Protein AF-A0A326QQX9-F1 (afdb_monomer_lite)

Secondary structure (DSSP, 8-state):
-PPEEEE--B-GGG---HHHHHHHHHHHHHHHHHHHHHH-TTSEEEEEE-TTSSTTEEEEEEEEEPPPSSSSPPPEEEEEEEEETTT-EEEEEEEEGGGEE-SSHHHHT-EESS-EEEEEEE----SS---EEEEEEEE-STT--EEEEEEEE--SS--EEEEEEEEE-TTT--EEEEEE-TTS-EEEEEEETTTTEEEEES-EE--S-SSS---EE---PPP----TT---SSPPPP---PPB----TTEEE-S---SS-EEE--TTS-EEEE-GGG-EEEEEE----

Foldseek 3Di:
DFWDKDWLWDALVVFQCVLVSQVVLVVVVVVLQVVLCVVPVQKHKDWPDAQVLAPQKHWTWIKIFKHDQPPDGTWIKIWTWMARQVQRKTWIFIAGPVQWDQDCPRNRNGDRDPAAQGAIDSPCPHSHSFIKTKMWIADDPQLAGKIWIWMDTPDPDLDTWRRWIWFQQSVVRIIKIWIQHPVLFIFIWDADNVDRDIQGANHQDPPDDDDDDFTWGWDLDADDDPDPDDDDPDPDRGDTDIDTRGGRPQKDADPDADSDFDWDQDPQRWIWTDRHRNSIIGTPGDGDD

Sequence (289 aa):
MAATITDLSRRGDQGFALPGLFGEAHALLLAWLTAANGQNPSQLLSVLTGPAAAPGFCGWTIKAQLAALSSGQPVELISQWVANLSSGAVTTHAGLAAGFTAGSALGGHGSLTGGVGTSSSAISLPPQALPLGAVVASSLAAGQEFFCFAFSQHSFSNRQAVALLIAKDVVSAQWHLSLTDMAGVIATVAWNLARPQVLLSTGFRADFFSSAAPLMLVRPAQWLPITPTVFYQQPLPPVQWWDPVALPVDLAIYNRTFTSLGYIKPADGSEWLQLGPSRLVVRLKDPVS

Radius of gyration: 19.34 Å; chains: 1; bounding box: 39×50×72 Å

pLDDT: mean 73.96, std 18.02, range [30.72, 97.88]

Structure (mmCIF, N/CA/C/O backbone):
data_AF-A0A326QQX9-F1
#
_entry.id   AF-A0A326QQX9-F1
#
loop_
_atom_site.group_PDB
_atom_site.id
_atom_site.type_symbol
_atom_site.label_atom_id
_atom_site.label_alt_id
_atom_site.label_comp_id
_atom_site.label_asym_id
_atom_site.label_entity_id
_atom_site.label_seq_id
_atom_site.pdbx_PDB_ins_code
_atom_site.Cartn_x
_atom_site.Cartn_y
_atom_site.Cartn_z
_atom_site.occupancy
_atom_site.B_iso_or_equiv
_atom_site.auth_seq_id
_atom_site.auth_comp_id
_atom_site.auth_asym_id
_atom_site.auth_atom_id
_atom_site.pdbx_PDB_model_num
ATOM 1 N N . MET A 1 1 ? -15.410 -13.267 0.808 1.00 59.78 1 MET A N 1
ATOM 2 C CA . MET A 1 1 ? -15.421 -13.069 -0.661 1.00 59.78 1 MET A CA 1
ATOM 3 C C . MET A 1 1 ? -13.977 -12.822 -1.033 1.00 59.78 1 MET A C 1
ATOM 5 O O . MET A 1 1 ? -13.359 -12.024 -0.351 1.00 59.78 1 MET A O 1
ATOM 9 N N . ALA A 1 2 ? -13.426 -13.516 -2.028 1.00 68.88 2 ALA A N 1
ATOM 10 C CA . ALA A 1 2 ? -12.012 -13.358 -2.367 1.00 68.88 2 ALA A CA 1
ATOM 11 C C . ALA A 1 2 ? -11.673 -11.929 -2.831 1.00 68.88 2 ALA A C 1
ATOM 13 O O . ALA A 1 2 ? -12.532 -11.207 -3.344 1.00 68.88 2 ALA A O 1
ATOM 14 N N . ALA A 1 3 ? -10.409 -11.542 -2.661 1.00 81.69 3 ALA A N 1
ATOM 15 C CA . ALA A 1 3 ? -9.902 -10.241 -3.068 1.00 81.69 3 ALA A CA 1
ATOM 16 C C . ALA A 1 3 ? -10.053 -10.003 -4.578 1.00 81.69 3 ALA A C 1
ATOM 18 O O . ALA A 1 3 ? -9.875 -10.912 -5.391 1.00 81.69 3 ALA A O 1
ATOM 19 N N . THR A 1 4 ? -10.305 -8.754 -4.967 1.00 91.44 4 THR A N 1
ATOM 20 C CA . THR A 1 4 ? -10.199 -8.334 -6.367 1.00 91.44 4 THR A CA 1
ATOM 21 C C . THR A 1 4 ? -8.727 -8.200 -6.732 1.00 91.44 4 THR A C 1
ATOM 23 O O . THR A 1 4 ? -7.993 -7.468 -6.070 1.00 91.44 4 THR A O 1
ATOM 26 N N . ILE A 1 5 ? -8.298 -8.882 -7.797 1.00 91.00 5 ILE A N 1
ATOM 27 C CA . ILE A 1 5 ? -6.923 -8.832 -8.304 1.00 91.00 5 ILE A CA 1
ATOM 28 C C . ILE A 1 5 ? -6.912 -8.208 -9.693 1.00 91.00 5 ILE A C 1
ATOM 30 O O . ILE A 1 5 ? -7.653 -8.629 -10.577 1.00 91.00 5 ILE A O 1
ATOM 34 N N . THR A 1 6 ? -6.040 -7.225 -9.889 1.00 93.75 6 THR A N 1
ATOM 35 C CA . THR A 1 6 ? -5.760 -6.618 -11.191 1.00 93.75 6 THR A CA 1
ATOM 36 C C . THR A 1 6 ? -4.285 -6.801 -11.518 1.00 93.75 6 THR A C 1
ATOM 38 O O . THR A 1 6 ? -3.422 -6.264 -10.823 1.00 93.75 6 THR A O 1
ATOM 41 N N . ASP A 1 7 ? -4.000 -7.568 -12.569 1.00 90.12 7 ASP A N 1
ATOM 42 C CA . ASP A 1 7 ? -2.647 -7.738 -13.094 1.00 90.12 7 ASP A CA 1
ATOM 43 C C . ASP A 1 7 ? -2.254 -6.519 -13.940 1.00 90.12 7 ASP A C 1
ATOM 45 O O . ASP A 1 7 ? -2.912 -6.183 -14.926 1.00 90.12 7 ASP A O 1
ATOM 49 N N . LEU A 1 8 ? -1.178 -5.850 -13.534 1.00 90.94 8 LEU A N 1
ATOM 50 C CA . LEU A 1 8 ? -0.598 -4.690 -14.211 1.00 90.94 8 LEU A CA 1
ATOM 51 C C . LEU A 1 8 ? 0.769 -5.021 -14.822 1.00 90.94 8 LEU A C 1
ATOM 53 O O . LEU A 1 8 ? 1.531 -4.118 -15.171 1.00 90.94 8 LEU A O 1
ATOM 57 N N . SER A 1 9 ? 1.105 -6.304 -14.943 1.00 86.81 9 SER A N 1
ATOM 58 C CA . SER A 1 9 ? 2.388 -6.754 -15.470 1.00 86.81 9 SER A CA 1
ATOM 59 C C . SER A 1 9 ? 2.605 -6.286 -16.909 1.00 86.81 9 SER A C 1
ATOM 61 O O . SER A 1 9 ? 1.671 -6.118 -17.702 1.00 86.81 9 SER A O 1
ATOM 63 N N . ARG A 1 10 ? 3.868 -6.043 -17.256 1.00 84.62 10 ARG A N 1
ATOM 64 C CA . ARG A 1 10 ? 4.299 -5.546 -18.564 1.00 84.62 10 ARG A CA 1
ATOM 65 C C . ARG A 1 10 ? 5.475 -6.358 -19.065 1.00 84.62 10 ARG A C 1
ATOM 67 O O . ARG A 1 10 ? 6.373 -6.737 -18.311 1.00 84.62 10 ARG A O 1
ATOM 74 N N . ARG A 1 11 ? 5.482 -6.601 -20.370 1.00 80.06 11 ARG A N 1
ATOM 75 C CA . ARG A 1 11 ? 6.626 -7.214 -21.039 1.00 80.06 11 ARG A CA 1
ATOM 76 C C . ARG A 1 11 ? 7.753 -6.192 -21.177 1.00 80.06 11 ARG A C 1
ATOM 78 O O . ARG A 1 11 ? 7.508 -4.996 -21.305 1.00 80.06 11 ARG A O 1
ATOM 85 N N . GLY A 1 12 ? 8.992 -6.679 -21.193 1.00 72.00 12 GLY A N 1
ATOM 86 C CA . GLY A 1 12 ? 10.174 -5.821 -21.305 1.00 72.00 12 GLY A CA 1
ATOM 87 C C . GLY A 1 12 ? 10.333 -5.130 -22.660 1.00 72.00 12 GLY A C 1
ATOM 88 O O . GLY A 1 12 ? 11.094 -4.185 -22.755 1.00 72.00 12 GLY A O 1
ATOM 89 N N . ASP A 1 13 ? 9.611 -5.540 -23.702 1.00 75.69 13 ASP A N 1
ATOM 90 C CA . ASP A 1 13 ? 9.642 -4.905 -25.026 1.00 75.69 13 ASP A CA 1
ATOM 91 C C . ASP A 1 13 ? 8.748 -3.657 -25.138 1.00 75.69 13 ASP A C 1
ATOM 93 O O . ASP A 1 13 ? 8.773 -2.974 -26.158 1.00 75.69 13 ASP A O 1
ATOM 97 N N . GLN A 1 14 ? 8.000 -3.311 -24.086 1.00 70.12 14 GLN A N 1
ATOM 98 C CA . GLN A 1 14 ? 7.109 -2.143 -24.050 1.00 70.12 14 GLN A CA 1
ATOM 99 C C . GLN A 1 14 ? 7.788 -0.866 -23.517 1.00 70.12 14 GLN A C 1
ATOM 101 O O . GLN A 1 14 ? 7.118 0.120 -23.212 1.00 70.12 14 GLN A O 1
ATOM 106 N N . GLY A 1 15 ? 9.121 -0.863 -23.416 1.00 71.81 15 GLY A N 1
ATOM 107 C CA . GLY A 1 15 ? 9.896 0.266 -22.900 1.00 71.81 15 GLY A CA 1
ATOM 108 C C . GLY A 1 15 ? 9.878 0.370 -21.372 1.00 71.81 15 GLY A C 1
ATOM 109 O O . GLY A 1 15 ? 9.525 -0.571 -20.661 1.00 71.81 15 GLY A O 1
ATOM 110 N N . PHE A 1 16 ? 10.306 1.520 -20.843 1.00 73.75 16 PHE A N 1
ATOM 111 C CA . PHE A 1 16 ? 10.302 1.765 -19.401 1.00 73.75 16 PHE A CA 1
ATOM 112 C C . PHE A 1 16 ? 8.883 2.079 -18.908 1.00 73.75 16 PHE A C 1
ATOM 114 O O . PHE A 1 16 ? 8.413 3.211 -18.992 1.00 73.75 16 PHE A O 1
ATOM 121 N N . ALA A 1 17 ? 8.195 1.059 -18.395 1.00 78.81 17 ALA A N 1
ATOM 122 C CA . ALA A 1 17 ? 6.771 1.135 -18.069 1.00 78.81 17 ALA A CA 1
ATOM 123 C C . ALA A 1 17 ? 6.456 1.557 -16.620 1.00 78.81 17 ALA A C 1
ATOM 125 O O . ALA A 1 17 ? 5.285 1.716 -16.279 1.00 78.81 17 ALA A O 1
ATOM 126 N N . LEU A 1 18 ? 7.466 1.753 -15.761 1.00 80.38 18 LEU A N 1
ATOM 127 C CA . LEU A 1 18 ? 7.253 1.975 -14.325 1.00 80.38 18 LEU A CA 1
ATOM 128 C C . LEU A 1 18 ? 6.365 3.201 -14.013 1.00 80.38 18 LEU A C 1
ATOM 130 O O . LEU A 1 18 ? 5.427 3.046 -13.232 1.00 80.38 18 LEU A O 1
ATOM 134 N N . PRO A 1 19 ? 6.556 4.387 -14.632 1.00 84.31 19 PRO A N 1
ATOM 135 C CA . PRO A 1 19 ? 5.692 5.537 -14.355 1.00 84.31 19 PRO A CA 1
ATOM 136 C C . PRO A 1 19 ? 4.238 5.305 -14.783 1.00 84.31 19 PRO A C 1
ATOM 138 O O . PRO A 1 19 ? 3.316 5.660 -14.052 1.00 84.31 19 PRO A O 1
ATOM 141 N N . GLY A 1 20 ? 4.026 4.663 -15.939 1.00 84.88 20 GLY A N 1
ATOM 142 C CA . GLY A 1 20 ? 2.688 4.314 -16.428 1.00 84.88 20 GLY A CA 1
ATOM 143 C C . GLY A 1 20 ? 1.976 3.335 -15.495 1.00 84.88 20 GLY A C 1
ATOM 144 O O . GLY A 1 20 ? 0.816 3.537 -15.149 1.00 84.88 20 GLY A O 1
ATOM 145 N N . LEU A 1 21 ? 2.710 2.344 -14.992 1.00 87.88 21 LEU A N 1
ATOM 146 C CA . LEU A 1 21 ? 2.219 1.341 -14.051 1.00 87.88 21 LEU A CA 1
ATOM 147 C C . LEU A 1 21 ? 1.783 1.956 -12.714 1.00 87.88 21 LEU A C 1
ATOM 149 O O . LEU A 1 21 ? 0.718 1.620 -12.196 1.00 87.88 21 LEU A O 1
ATOM 153 N N . PHE A 1 22 ? 2.557 2.905 -12.183 1.00 89.75 22 PHE A N 1
ATOM 154 C CA . PHE A 1 22 ? 2.149 3.688 -11.013 1.00 89.75 22 PHE A CA 1
ATOM 155 C C . PHE A 1 22 ? 0.927 4.566 -11.307 1.00 89.75 22 PHE A C 1
ATOM 157 O O . PHE A 1 22 ? 0.065 4.707 -10.443 1.00 89.75 22 PHE A O 1
ATOM 164 N N . GLY A 1 23 ? 0.821 5.130 -12.514 1.00 91.38 23 GLY A N 1
ATOM 165 C CA . GLY A 1 23 ? -0.355 5.884 -12.955 1.00 91.38 23 GLY A CA 1
ATOM 166 C C . GLY A 1 23 ? -1.634 5.040 -12.970 1.00 91.38 23 GLY A C 1
ATOM 167 O O . GLY A 1 23 ? -2.653 5.456 -12.419 1.00 91.38 23 GLY A O 1
ATOM 168 N N . GLU A 1 24 ? -1.574 3.830 -13.524 1.00 92.94 24 GLU A N 1
ATOM 169 C CA . GLU A 1 24 ? -2.702 2.888 -13.537 1.00 92.94 24 GLU A CA 1
ATOM 170 C C . GLU A 1 24 ? -3.073 2.422 -12.122 1.00 92.94 24 GLU A C 1
ATOM 1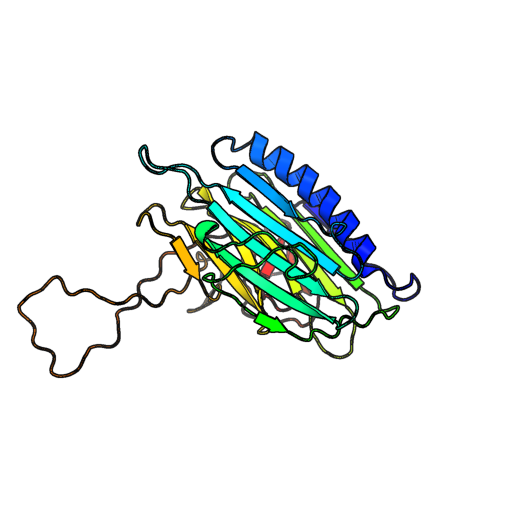72 O O . GLU A 1 24 ? -4.241 2.488 -11.730 1.00 92.94 24 GLU A O 1
ATOM 177 N N . ALA A 1 25 ? -2.082 2.034 -11.311 1.00 94.81 25 ALA A N 1
ATOM 178 C CA . ALA A 1 25 ? -2.302 1.672 -9.911 1.00 94.81 25 ALA A CA 1
ATOM 179 C C . ALA A 1 25 ? -2.897 2.837 -9.101 1.00 94.81 25 ALA A C 1
ATOM 181 O O . ALA A 1 25 ? -3.721 2.621 -8.213 1.00 94.81 25 ALA A O 1
ATOM 182 N N . HIS A 1 26 ? -2.527 4.079 -9.422 1.00 96.00 26 HIS A N 1
ATOM 183 C CA . HIS A 1 26 ? -3.068 5.266 -8.772 1.00 96.00 26 HIS A CA 1
ATOM 184 C C . HIS A 1 26 ? -4.546 5.494 -9.090 1.00 96.00 26 HIS A C 1
ATOM 186 O O . HIS A 1 26 ? -5.297 5.843 -8.182 1.00 96.00 26 HIS A O 1
ATOM 192 N N . ALA A 1 27 ? -4.989 5.251 -10.326 1.00 96.06 27 ALA A N 1
ATOM 193 C CA . ALA A 1 27 ? -6.410 5.324 -10.667 1.00 96.06 27 ALA A CA 1
ATOM 194 C C . ALA A 1 27 ? -7.234 4.300 -9.863 1.00 96.06 27 ALA A C 1
ATOM 196 O O . ALA A 1 27 ? -8.275 4.647 -9.300 1.00 96.06 27 ALA A O 1
ATOM 197 N N . LEU A 1 28 ? -6.727 3.067 -9.736 1.00 97.56 28 LEU A N 1
ATOM 198 C CA . LEU A 1 28 ? -7.343 2.019 -8.914 1.00 97.56 28 LEU A CA 1
ATOM 199 C C . LEU A 1 28 ? -7.364 2.395 -7.426 1.00 97.56 28 LEU A C 1
ATOM 201 O O . LEU A 1 28 ? -8.381 2.209 -6.758 1.00 97.56 28 LEU A O 1
ATOM 205 N N . LEU A 1 29 ? -6.267 2.965 -6.918 1.00 97.38 29 LEU A N 1
ATOM 206 C CA . LEU A 1 29 ? -6.178 3.455 -5.545 1.00 97.38 29 LEU A CA 1
ATOM 207 C C . LEU A 1 29 ? -7.213 4.549 -5.280 1.00 97.38 29 LEU A C 1
ATOM 209 O O . LEU A 1 29 ? -7.937 4.455 -4.298 1.00 97.38 29 LEU A O 1
ATOM 213 N N . LEU A 1 30 ? -7.317 5.570 -6.135 1.00 97.62 30 LEU A N 1
ATOM 214 C CA . LEU A 1 30 ? -8.278 6.661 -5.943 1.00 97.62 30 LEU A CA 1
ATOM 215 C C . LEU A 1 30 ? -9.722 6.150 -5.921 1.00 97.62 30 LEU A C 1
ATOM 217 O O . LEU A 1 30 ? -10.478 6.525 -5.028 1.00 97.62 30 LEU A O 1
ATOM 221 N N . ALA A 1 31 ? -10.083 5.254 -6.845 1.00 97.62 31 ALA A N 1
ATOM 222 C CA . ALA A 1 31 ? -11.407 4.638 -6.864 1.00 97.62 31 ALA A CA 1
ATOM 223 C C . ALA A 1 31 ? -11.690 3.851 -5.572 1.00 97.62 31 ALA A C 1
ATOM 225 O O . ALA A 1 31 ? -12.758 3.997 -4.971 1.00 97.62 31 ALA A O 1
ATOM 226 N N . TRP A 1 32 ? -10.717 3.061 -5.108 1.00 97.88 32 TRP A N 1
ATOM 227 C CA . TRP A 1 32 ? -10.834 2.309 -3.860 1.00 97.88 32 TRP A CA 1
ATOM 228 C C . TRP A 1 32 ? -10.932 3.229 -2.636 1.00 97.88 32 TRP A C 1
ATOM 230 O O . TRP A 1 32 ? -11.791 3.009 -1.789 1.00 97.88 32 TRP A O 1
ATOM 240 N N . LEU A 1 33 ? -10.128 4.296 -2.561 1.00 97.81 33 LEU A N 1
ATOM 241 C CA . LEU A 1 33 ? -10.156 5.278 -1.469 1.00 97.81 33 LEU A CA 1
ATOM 242 C C . LEU A 1 33 ? -11.509 5.981 -1.366 1.00 97.81 33 LEU A C 1
ATOM 244 O O . LEU A 1 33 ? -12.039 6.136 -0.266 1.00 97.81 33 LEU A O 1
ATOM 248 N N . THR A 1 34 ? -12.094 6.380 -2.498 1.00 97.56 34 THR A N 1
ATOM 249 C CA . THR A 1 34 ? -13.436 6.971 -2.525 1.00 97.56 34 THR A CA 1
ATOM 250 C C . THR A 1 34 ? -14.471 6.014 -1.933 1.00 97.56 34 THR A C 1
ATOM 252 O O . THR A 1 34 ? -15.267 6.424 -1.088 1.00 97.56 34 THR A O 1
ATOM 255 N N . ALA A 1 35 ? -14.437 4.737 -2.318 1.00 97.00 35 ALA A N 1
ATOM 256 C CA . ALA A 1 35 ? -15.353 3.732 -1.786 1.00 97.00 35 ALA A CA 1
ATOM 257 C C . ALA A 1 35 ? -15.091 3.419 -0.296 1.00 97.00 35 ALA A C 1
ATOM 259 O O . ALA A 1 35 ? -16.037 3.357 0.491 1.00 97.00 35 ALA A O 1
ATOM 260 N N . ALA A 1 36 ? -13.825 3.302 0.114 1.00 96.56 36 ALA A N 1
ATOM 261 C CA . ALA A 1 36 ? -13.416 3.056 1.498 1.00 96.56 36 ALA A CA 1
ATOM 262 C C . ALA A 1 36 ? -13.876 4.175 2.447 1.00 96.56 36 ALA A C 1
ATOM 264 O O . ALA A 1 36 ? -14.437 3.899 3.512 1.00 96.56 36 ALA A O 1
ATOM 265 N N . ASN A 1 37 ? -13.695 5.433 2.033 1.00 97.06 37 ASN A N 1
ATOM 266 C CA . ASN A 1 37 ? -14.149 6.611 2.775 1.00 97.06 37 ASN A CA 1
ATOM 267 C C . ASN A 1 37 ? -15.680 6.702 2.817 1.00 97.06 37 ASN A C 1
ATOM 269 O O . ASN A 1 37 ? -16.239 7.128 3.824 1.00 97.06 37 ASN A O 1
ATOM 273 N N . GLY A 1 38 ? -16.367 6.268 1.753 1.00 96.00 38 GLY A N 1
ATOM 274 C CA . GLY A 1 38 ? -17.826 6.154 1.739 1.00 96.00 38 GLY A CA 1
ATOM 275 C C . GLY A 1 38 ? -18.358 5.142 2.761 1.00 96.00 38 GLY A C 1
ATOM 276 O O . GLY A 1 38 ? -19.380 5.394 3.394 1.00 96.00 38 GLY A O 1
ATOM 277 N N . GLN A 1 39 ? -17.649 4.026 2.968 1.00 93.94 39 GLN A N 1
ATOM 278 C CA . GLN A 1 39 ? -17.996 3.023 3.983 1.00 93.94 39 GLN A CA 1
ATOM 279 C C . GLN A 1 39 ? -17.637 3.456 5.414 1.00 93.94 39 GLN A C 1
ATOM 281 O O . GLN A 1 39 ? -18.305 3.047 6.362 1.00 93.94 39 GLN A O 1
ATOM 286 N N . ASN A 1 40 ? -16.583 4.260 5.588 1.00 91.44 40 ASN A N 1
ATOM 287 C CA . ASN A 1 40 ? -16.028 4.610 6.898 1.00 91.44 40 ASN A CA 1
ATOM 288 C C . ASN A 1 40 ? -15.845 6.132 7.048 1.00 91.44 40 ASN A C 1
ATOM 290 O O . ASN A 1 40 ? -14.720 6.593 7.191 1.00 91.44 40 ASN A O 1
ATOM 294 N N . PRO A 1 41 ? -16.915 6.946 7.073 1.00 89.50 41 PRO A N 1
ATOM 295 C CA . PRO A 1 41 ? -16.798 8.409 7.015 1.00 89.50 41 PRO A CA 1
ATOM 296 C C . PRO A 1 41 ? -16.089 9.050 8.223 1.00 89.50 41 PRO A C 1
ATOM 298 O O . PRO A 1 41 ? -15.668 10.202 8.148 1.00 89.50 41 PRO A O 1
ATOM 301 N N . SER A 1 42 ? -15.945 8.330 9.340 1.00 89.19 42 SER A N 1
ATOM 302 C CA . SER A 1 42 ? -15.188 8.776 10.518 1.00 89.19 42 SER A CA 1
ATOM 303 C C . SER A 1 42 ? -13.675 8.567 10.398 1.00 89.19 42 SER A C 1
ATOM 305 O O . SER A 1 42 ? -12.930 9.030 11.263 1.00 89.19 42 SER A O 1
ATOM 307 N N . GLN A 1 43 ? -13.223 7.875 9.350 1.00 92.12 43 GLN A N 1
ATOM 308 C CA . GLN A 1 43 ? -11.822 7.607 9.059 1.00 92.12 43 GLN A CA 1
ATOM 309 C C . GLN A 1 43 ? -11.539 7.947 7.598 1.00 92.12 43 GLN A C 1
ATOM 311 O O . GLN A 1 43 ? -12.104 7.339 6.694 1.00 92.12 43 GLN A O 1
ATOM 316 N N . LEU A 1 44 ? -10.658 8.908 7.347 1.00 95.00 44 LEU A N 1
ATOM 317 C CA . LEU A 1 44 ? -10.436 9.416 5.997 1.00 95.00 44 LEU A CA 1
ATOM 318 C C . LEU A 1 44 ? -9.059 9.026 5.490 1.00 95.00 44 LEU A C 1
ATOM 320 O O . LEU A 1 44 ? -8.039 9.379 6.075 1.00 95.00 44 LEU A O 1
ATOM 324 N N . LEU A 1 45 ? -9.033 8.347 4.355 1.00 97.25 45 LEU A N 1
ATOM 325 C CA . LEU A 1 45 ? -7.824 8.072 3.603 1.00 97.25 45 LEU A CA 1
ATOM 326 C C . LEU A 1 45 ? -7.691 9.071 2.451 1.00 97.25 45 LEU A C 1
ATOM 328 O O . LEU A 1 45 ? -8.660 9.340 1.735 1.00 97.25 45 LEU A O 1
ATOM 332 N N . SER A 1 46 ? -6.495 9.611 2.231 1.00 96.69 46 SER A N 1
ATOM 333 C CA . SER A 1 46 ? -6.241 10.517 1.110 1.00 96.69 46 SER A CA 1
ATOM 334 C C . SER A 1 46 ? -4.837 10.380 0.534 1.00 96.69 46 SER A C 1
ATOM 336 O O . SER A 1 46 ? -3.873 10.057 1.228 1.00 96.69 46 SER A O 1
ATOM 338 N N . VAL A 1 47 ? -4.719 10.655 -0.764 1.00 95.94 47 VAL A N 1
ATOM 339 C CA . VAL A 1 47 ? -3.427 10.850 -1.425 1.00 95.94 47 VAL A CA 1
ATOM 340 C C . VAL A 1 47 ? -3.066 12.326 -1.296 1.00 95.94 47 VAL A C 1
ATOM 342 O O . VAL A 1 47 ? -3.777 13.173 -1.829 1.00 95.94 47 VAL A O 1
ATOM 345 N N . LEU A 1 48 ? -1.975 12.640 -0.598 1.00 94.00 48 LEU A N 1
ATOM 346 C CA . LEU A 1 48 ? -1.436 14.004 -0.550 1.00 94.00 48 LEU A CA 1
ATOM 347 C C . LEU A 1 48 ? -0.647 14.321 -1.821 1.00 94.00 48 LEU A C 1
ATOM 349 O O . LEU A 1 48 ? -0.783 15.399 -2.391 1.00 94.00 48 LEU A O 1
ATOM 353 N N . THR A 1 49 ? 0.141 13.348 -2.278 1.00 93.25 49 THR A N 1
ATOM 354 C CA . THR A 1 49 ? 0.962 13.458 -3.485 1.00 93.25 49 THR A CA 1
ATOM 355 C C . THR A 1 49 ? 0.915 12.132 -4.237 1.00 93.25 49 THR A C 1
ATOM 357 O O . THR A 1 49 ? 1.188 11.083 -3.653 1.00 93.25 49 THR A O 1
ATOM 360 N N . GLY A 1 50 ? 0.529 12.171 -5.514 1.00 91.69 50 GLY A N 1
ATOM 361 C CA . GLY A 1 50 ? 0.450 11.002 -6.395 1.00 91.69 50 GLY A CA 1
ATOM 362 C C . GLY A 1 50 ? 1.682 10.834 -7.295 1.00 91.69 50 GLY A C 1
ATOM 363 O O . GLY A 1 50 ? 2.601 11.650 -7.252 1.00 91.69 50 GLY A O 1
ATOM 364 N N . PRO A 1 51 ? 1.695 9.818 -8.170 1.00 87.56 51 PRO A N 1
ATOM 365 C CA . PRO A 1 51 ? 2.883 9.443 -8.936 1.00 87.56 51 PRO A CA 1
ATOM 366 C C . PRO A 1 51 ? 3.211 10.386 -10.095 1.00 87.56 51 PRO A C 1
ATOM 368 O O . PRO A 1 51 ? 4.328 10.352 -10.592 1.00 87.56 51 PRO A O 1
ATOM 371 N N . ALA A 1 52 ? 2.266 11.228 -10.519 1.00 76.44 52 ALA A N 1
ATOM 372 C CA . ALA A 1 52 ? 2.476 12.231 -11.564 1.00 76.44 52 ALA A CA 1
ATOM 373 C C . ALA A 1 52 ? 2.932 13.597 -11.013 1.00 76.44 52 ALA A C 1
ATOM 375 O O . ALA A 1 52 ? 2.998 14.568 -11.763 1.00 76.44 52 ALA A O 1
ATOM 376 N N . ALA A 1 53 ? 3.203 13.704 -9.708 1.00 65.94 53 ALA A N 1
ATOM 377 C CA . ALA A 1 53 ? 3.410 14.996 -9.061 1.00 65.94 53 ALA A CA 1
ATOM 378 C C . ALA A 1 53 ? 4.743 15.679 -9.410 1.00 65.94 53 ALA A C 1
ATOM 380 O O . ALA A 1 53 ? 4.825 16.901 -9.291 1.00 65.94 53 ALA A O 1
ATOM 381 N N . ALA A 1 54 ? 5.768 14.938 -9.859 1.00 70.75 54 ALA A N 1
ATOM 382 C CA . ALA A 1 54 ? 7.046 15.533 -10.248 1.00 70.75 54 ALA A CA 1
ATOM 383 C C . ALA A 1 54 ? 7.810 14.771 -11.344 1.00 70.75 54 ALA A C 1
ATOM 385 O O . ALA A 1 54 ? 7.884 13.541 -11.313 1.00 70.75 54 ALA A O 1
ATOM 386 N N . PRO A 1 55 ? 8.460 15.492 -12.283 1.00 73.81 55 PRO A N 1
ATOM 387 C CA . PRO A 1 55 ? 9.346 14.887 -13.273 1.00 73.81 55 PRO A CA 1
ATOM 388 C C . PRO A 1 55 ? 10.489 14.097 -12.622 1.00 73.81 55 PRO A C 1
ATOM 390 O O . PRO A 1 55 ? 11.179 14.602 -11.739 1.00 73.81 55 PRO A O 1
ATOM 393 N N . GLY A 1 56 ? 10.721 12.867 -13.087 1.00 81.88 56 GLY A N 1
ATOM 394 C CA . GLY A 1 56 ? 11.815 12.017 -12.603 1.00 81.88 56 GLY A CA 1
ATOM 395 C C . GLY A 1 56 ? 11.543 11.300 -11.277 1.00 81.88 56 GLY A C 1
ATOM 396 O O . GLY A 1 56 ? 12.436 10.617 -10.781 1.00 81.88 56 GLY A O 1
ATOM 397 N N . PHE A 1 57 ? 10.333 11.405 -10.723 1.00 87.31 57 PHE A N 1
ATOM 398 C CA . PHE A 1 57 ? 9.904 10.669 -9.534 1.00 87.31 57 PHE A CA 1
ATOM 399 C C . PHE A 1 57 ? 8.591 9.930 -9.799 1.00 87.31 57 PHE A C 1
ATOM 401 O O . PHE A 1 57 ? 7.799 10.336 -10.645 1.00 87.31 57 PHE A O 1
ATOM 408 N N . CYS A 1 58 ? 8.352 8.841 -9.073 1.00 88.81 58 CYS A N 1
ATOM 409 C CA . CYS A 1 58 ? 7.038 8.209 -8.997 1.00 88.81 58 CYS A CA 1
ATOM 410 C C . CYS A 1 58 ? 6.814 7.618 -7.604 1.00 88.81 58 CYS A C 1
ATOM 412 O O . CYS A 1 58 ? 7.748 7.120 -6.973 1.00 88.81 58 CYS A O 1
ATOM 414 N N . GLY A 1 59 ? 5.577 7.632 -7.123 1.00 90.25 59 GLY A N 1
ATOM 415 C CA . GLY A 1 59 ? 5.266 7.128 -5.794 1.00 90.25 59 GLY A CA 1
ATOM 416 C C . GLY A 1 59 ? 4.020 7.751 -5.196 1.00 90.25 59 GLY A C 1
ATOM 417 O O . GLY A 1 59 ? 3.239 8.401 -5.893 1.00 90.25 59 GLY A O 1
ATOM 418 N N . TRP A 1 60 ? 3.859 7.573 -3.890 1.00 92.75 60 TRP A N 1
ATOM 419 C CA . TRP A 1 60 ? 2.752 8.142 -3.137 1.00 92.75 60 TRP A CA 1
ATOM 420 C C . TRP A 1 60 ? 3.208 8.721 -1.806 1.00 92.75 60 TRP A C 1
ATOM 422 O O . TRP A 1 60 ? 4.059 8.156 -1.120 1.00 92.75 60 TRP A O 1
ATOM 432 N N . THR A 1 61 ? 2.555 9.814 -1.426 1.00 93.56 61 THR A N 1
ATOM 433 C CA . THR A 1 61 ? 2.413 10.241 -0.035 1.00 93.56 61 THR A CA 1
ATOM 434 C C . THR A 1 61 ? 0.943 10.064 0.336 1.00 93.56 61 THR A C 1
ATOM 436 O O . THR A 1 61 ? 0.080 10.747 -0.219 1.00 93.56 61 THR A O 1
ATOM 439 N N . ILE A 1 62 ? 0.651 9.134 1.242 1.00 94.94 62 ILE A N 1
ATOM 440 C CA . ILE A 1 62 ? -0.701 8.769 1.680 1.00 94.94 62 ILE A CA 1
ATOM 441 C C . ILE A 1 62 ? -0.908 9.223 3.118 1.00 94.94 62 ILE A C 1
ATOM 443 O O . ILE A 1 62 ? -0.026 9.034 3.956 1.00 94.94 62 ILE A O 1
ATOM 447 N N . LYS A 1 63 ? -2.088 9.773 3.405 1.00 95.31 63 LYS A N 1
ATOM 448 C CA . LYS A 1 63 ? -2.549 10.097 4.753 1.00 95.31 63 LYS A CA 1
ATOM 449 C C . LYS A 1 63 ? -3.714 9.199 5.148 1.00 95.31 63 LYS A C 1
ATOM 451 O O . LYS A 1 63 ? -4.627 8.989 4.354 1.00 95.31 63 LYS A O 1
ATOM 456 N N . ALA A 1 64 ? -3.696 8.725 6.388 1.00 94.19 64 ALA A N 1
ATOM 457 C CA . ALA A 1 64 ? -4.835 8.094 7.037 1.00 94.19 64 ALA A CA 1
ATOM 458 C C . ALA A 1 64 ? -5.207 8.888 8.287 1.00 94.19 64 ALA A C 1
ATOM 460 O O . ALA A 1 64 ? -4.425 8.972 9.229 1.00 94.19 64 ALA A O 1
ATOM 461 N N . GLN A 1 65 ? -6.397 9.470 8.293 1.00 93.50 65 GLN A N 1
ATOM 462 C CA . GLN A 1 65 ? -7.020 10.058 9.465 1.00 93.50 65 GLN A CA 1
ATOM 463 C C . GLN A 1 65 ? -7.887 8.992 10.134 1.00 93.50 65 GLN A C 1
ATOM 465 O O . GLN A 1 65 ? -8.798 8.442 9.520 1.00 93.50 65 GLN A O 1
ATOM 470 N N . LEU A 1 66 ? -7.590 8.703 11.391 1.00 90.62 66 LEU A N 1
ATOM 471 C CA . LEU A 1 66 ? -8.237 7.674 12.193 1.00 90.62 66 LEU A CA 1
ATOM 472 C C . LEU A 1 66 ? -9.428 8.237 12.960 1.00 90.62 66 LEU A C 1
ATOM 474 O O . LEU A 1 66 ? -9.541 9.447 13.151 1.00 90.62 66 LEU A O 1
ATOM 478 N N . ALA A 1 67 ? -10.304 7.368 13.456 1.00 86.94 67 ALA A N 1
ATOM 479 C CA . ALA A 1 67 ? -11.443 7.832 14.237 1.00 86.94 67 ALA A CA 1
ATOM 480 C C . ALA A 1 67 ? -10.970 8.392 15.587 1.00 86.94 67 ALA A C 1
ATOM 482 O O . ALA A 1 67 ? -10.079 7.832 16.230 1.00 86.94 67 ALA A O 1
ATOM 483 N N . ALA A 1 68 ? -11.593 9.483 16.035 1.00 79.81 68 ALA A N 1
ATOM 484 C CA . ALA A 1 68 ? -11.313 10.077 17.336 1.00 79.81 68 ALA A CA 1
ATOM 485 C C . ALA A 1 68 ? -11.691 9.120 18.478 1.00 79.81 68 ALA A C 1
ATOM 487 O O . ALA A 1 68 ? -12.817 8.625 18.547 1.00 79.81 68 ALA A O 1
ATOM 488 N N . LEU A 1 69 ? -10.765 8.903 19.414 1.00 67.44 69 LEU A N 1
ATOM 489 C CA . LEU A 1 69 ? -11.015 8.116 20.618 1.00 67.44 69 LEU A CA 1
ATOM 490 C C . LEU A 1 69 ? -11.414 9.079 21.738 1.00 67.44 69 LEU A C 1
ATOM 492 O O . LEU A 1 69 ? -10.576 9.798 22.272 1.00 67.44 69 LEU A O 1
ATOM 496 N N . SER A 1 70 ? -12.709 9.140 22.060 1.00 57.00 70 SER A N 1
ATOM 497 C CA . SER A 1 70 ? -13.291 9.944 23.155 1.00 57.00 70 SER A CA 1
ATOM 498 C C . SER A 1 70 ? -13.052 11.465 23.091 1.00 57.00 70 SER A C 1
ATOM 500 O O . SER A 1 70 ? -12.237 12.010 23.826 1.00 57.00 70 SER A O 1
ATOM 502 N N . SER A 1 71 ? -13.808 12.191 22.257 1.00 61.59 71 SER A N 1
ATOM 503 C CA . SER A 1 71 ? -13.813 13.675 22.172 1.00 61.59 71 SER A CA 1
ATOM 504 C C . SER A 1 71 ? -12.476 14.369 21.838 1.00 61.59 71 SER A C 1
ATOM 506 O O . SER A 1 71 ? -12.428 15.595 21.767 1.00 61.59 71 SER A O 1
ATOM 508 N N . GLY A 1 72 ? -11.402 13.610 21.598 1.00 68.50 72 GLY A N 1
ATOM 509 C CA . GLY A 1 72 ? -10.108 14.117 21.144 1.00 68.50 72 GLY A CA 1
ATOM 510 C C . GLY A 1 72 ? -10.050 14.384 19.639 1.00 68.50 72 GLY A C 1
ATOM 511 O O . GLY A 1 72 ? -10.998 14.119 18.899 1.00 68.50 72 GLY A O 1
ATOM 512 N N . GLN A 1 73 ? -8.908 14.894 19.176 1.00 77.06 73 GLN A N 1
ATOM 513 C CA . GLN A 1 73 ? -8.661 15.045 17.744 1.00 77.06 73 GLN A CA 1
ATOM 514 C C . GLN A 1 73 ? -8.368 13.683 17.095 1.00 77.06 73 GLN A C 1
ATOM 516 O O . GLN A 1 73 ? -7.685 12.854 17.706 1.00 77.06 73 GLN A O 1
ATOM 521 N N . PRO A 1 74 ? -8.864 13.444 15.868 1.00 84.06 74 PRO A N 1
ATOM 522 C CA . PRO A 1 74 ? -8.412 12.352 15.019 1.00 84.06 74 PRO A CA 1
ATOM 523 C C . PRO A 1 74 ? -6.890 12.286 14.947 1.00 84.06 74 PRO A C 1
ATOM 525 O O . PRO A 1 74 ? -6.215 13.307 14.817 1.00 84.06 74 PRO A O 1
ATOM 528 N N . VAL A 1 75 ? -6.349 11.075 14.996 1.00 85.75 75 VAL A N 1
ATOM 529 C CA . VAL A 1 75 ? -4.922 10.869 14.750 1.00 85.75 75 VAL A CA 1
ATOM 530 C C . VAL A 1 75 ? -4.699 10.747 13.260 1.00 85.75 75 VAL A C 1
ATOM 532 O O . VAL A 1 75 ? -5.447 10.058 12.574 1.00 85.75 75 VAL A O 1
ATOM 535 N N . GLU A 1 76 ? -3.633 11.363 12.770 1.00 89.88 76 GLU A N 1
ATOM 536 C CA . GLU A 1 76 ? -3.243 11.276 11.373 1.00 89.88 76 GLU A CA 1
ATOM 537 C C . GLU A 1 76 ? -1.916 10.527 11.220 1.00 89.88 76 GLU A C 1
ATOM 539 O O . GLU A 1 76 ? -0.901 10.862 11.841 1.00 89.88 76 GLU A O 1
ATOM 544 N N . LEU A 1 77 ? -1.933 9.508 10.366 1.00 90.00 77 LEU A N 1
ATOM 545 C CA . LEU A 1 77 ? -0.782 8.719 9.949 1.00 90.00 77 LEU A CA 1
ATOM 546 C C . LEU A 1 77 ? -0.381 9.113 8.526 1.00 90.00 77 LEU A C 1
ATOM 548 O O . LEU A 1 77 ? -1.238 9.426 7.700 1.00 90.00 77 LEU A O 1
ATOM 552 N N . ILE A 1 78 ? 0.912 9.053 8.228 1.00 90.31 78 ILE A N 1
ATOM 553 C CA . ILE A 1 78 ? 1.486 9.283 6.903 1.00 90.31 78 ILE A CA 1
ATOM 554 C C . ILE A 1 78 ? 2.313 8.073 6.494 1.00 90.31 78 ILE A C 1
ATOM 556 O O . ILE A 1 78 ? 3.065 7.522 7.299 1.00 90.31 78 ILE A O 1
ATOM 560 N N . SER A 1 79 ? 2.216 7.701 5.222 1.00 89.88 79 SER A N 1
ATOM 561 C CA . SER A 1 79 ? 3.143 6.789 4.564 1.00 89.88 79 SER A CA 1
ATOM 562 C C . SER A 1 79 ? 3.658 7.406 3.269 1.00 89.88 79 SER A C 1
ATOM 564 O O . SER A 1 79 ? 2.900 8.010 2.511 1.00 89.88 79 SER A O 1
ATOM 566 N N . GLN A 1 80 ? 4.959 7.269 3.032 1.00 89.44 80 GLN A N 1
ATOM 567 C CA . GLN A 1 80 ? 5.641 7.683 1.817 1.00 89.44 80 GLN A CA 1
ATOM 568 C C . GLN A 1 80 ? 6.333 6.474 1.196 1.00 89.44 80 GLN A C 1
ATOM 570 O O . GLN A 1 80 ? 7.069 5.758 1.874 1.00 89.44 80 GLN A O 1
ATOM 575 N N . TRP A 1 81 ? 6.143 6.292 -0.104 1.00 89.69 81 TRP A N 1
ATOM 576 C CA . TRP A 1 81 ? 6.943 5.397 -0.933 1.00 89.69 81 TRP A CA 1
ATOM 577 C C . TRP A 1 81 ? 7.255 6.149 -2.217 1.00 89.69 81 TRP A C 1
ATOM 579 O O . TRP A 1 81 ? 6.339 6.450 -2.982 1.00 89.69 81 TRP A O 1
ATOM 589 N N . VAL A 1 82 ? 8.516 6.524 -2.423 1.00 89.00 82 VAL A N 1
ATOM 590 C CA . VAL A 1 82 ? 8.922 7.412 -3.518 1.00 89.00 82 VAL A CA 1
ATOM 591 C C . VAL A 1 82 ? 10.176 6.870 -4.186 1.00 89.00 82 VAL A C 1
ATOM 593 O O . VAL A 1 82 ? 11.219 6.731 -3.550 1.00 89.00 82 VAL A O 1
ATOM 596 N N . ALA A 1 83 ? 10.078 6.592 -5.481 1.00 85.88 83 ALA A N 1
ATOM 597 C CA . ALA A 1 83 ? 11.192 6.213 -6.332 1.00 85.88 83 ALA A CA 1
ATOM 598 C C . ALA A 1 83 ? 11.694 7.420 -7.131 1.00 85.88 83 ALA A C 1
ATOM 600 O O . ALA A 1 83 ? 10.918 8.122 -7.779 1.00 85.88 83 ALA A O 1
ATOM 601 N N . ASN A 1 84 ? 13.005 7.632 -7.119 1.00 86.12 84 ASN A N 1
ATOM 602 C CA . ASN A 1 84 ? 13.722 8.526 -8.014 1.00 86.12 84 ASN A CA 1
ATOM 603 C C . ASN A 1 84 ? 14.130 7.738 -9.265 1.00 86.12 84 ASN A C 1
ATOM 605 O O . ASN A 1 84 ? 14.949 6.824 -9.194 1.00 86.12 84 ASN A O 1
ATOM 609 N N . LEU A 1 85 ? 13.571 8.099 -10.414 1.00 82.06 85 LEU A N 1
ATOM 610 C CA . LEU A 1 85 ? 13.753 7.397 -11.687 1.00 82.06 85 LEU A CA 1
ATOM 611 C C . LEU A 1 85 ? 15.134 7.634 -12.312 1.00 82.06 85 LEU A C 1
ATOM 613 O O . LEU A 1 85 ? 15.568 6.851 -13.154 1.00 82.06 85 LEU A O 1
ATOM 617 N N . SER A 1 86 ? 15.829 8.697 -11.902 1.00 79.81 86 SER A N 1
ATOM 618 C CA . SER A 1 86 ? 17.166 9.033 -12.398 1.00 79.81 86 SER A CA 1
ATOM 619 C C . SER A 1 86 ? 18.260 8.280 -11.644 1.00 79.81 86 SER A C 1
ATOM 621 O O . SER A 1 86 ? 19.212 7.802 -12.253 1.00 79.81 86 SER A O 1
ATOM 623 N N . SER A 1 87 ? 18.141 8.170 -10.317 1.00 79.12 87 SER A N 1
ATOM 624 C CA . SER A 1 87 ? 19.122 7.461 -9.480 1.00 79.12 87 SER A CA 1
ATOM 625 C C . SER A 1 87 ? 18.735 6.012 -9.169 1.00 79.12 87 SER A C 1
ATOM 627 O O . SER A 1 87 ? 19.554 5.261 -8.641 1.00 79.12 87 SER A O 1
ATOM 629 N N . GLY A 1 88 ? 17.486 5.625 -9.439 1.00 75.62 88 GLY A N 1
ATOM 630 C CA . GLY A 1 88 ? 16.868 4.384 -8.967 1.00 75.62 88 GLY A CA 1
ATOM 631 C C . GLY A 1 88 ? 16.504 4.408 -7.477 1.00 75.62 88 GLY A C 1
ATOM 632 O O . GLY A 1 88 ? 15.834 3.499 -6.991 1.00 75.62 88 GLY A O 1
ATOM 633 N N . ALA A 1 89 ? 16.917 5.432 -6.722 1.00 80.19 89 ALA A N 1
ATOM 634 C CA . ALA A 1 89 ? 16.766 5.416 -5.277 1.00 80.19 89 ALA A CA 1
ATOM 635 C C . ALA A 1 89 ? 15.291 5.352 -4.857 1.00 80.19 89 ALA A C 1
ATOM 637 O O . ALA A 1 89 ? 14.482 6.154 -5.312 1.00 80.19 89 ALA A O 1
ATOM 638 N N . VAL A 1 90 ? 14.954 4.423 -3.966 1.00 81.81 90 VAL A N 1
ATOM 639 C CA . VAL A 1 90 ? 13.631 4.303 -3.357 1.00 81.81 90 VAL A CA 1
ATOM 640 C C . VAL A 1 90 ? 13.738 4.704 -1.902 1.00 81.81 90 VAL A C 1
ATOM 642 O O . VAL A 1 90 ? 14.545 4.152 -1.145 1.00 81.81 90 VAL A O 1
ATOM 645 N N . THR A 1 91 ? 12.902 5.663 -1.535 1.00 84.75 91 THR A N 1
ATOM 646 C CA . THR A 1 91 ? 12.758 6.180 -0.186 1.00 84.75 91 THR A CA 1
ATOM 647 C C . THR A 1 91 ? 11.387 5.805 0.348 1.00 84.75 91 THR A C 1
ATOM 649 O O . THR A 1 91 ? 10.363 6.080 -0.280 1.00 84.75 91 THR A O 1
ATOM 652 N N . THR A 1 92 ? 11.372 5.178 1.519 1.00 83.88 92 THR A N 1
ATOM 653 C CA . THR A 1 92 ? 10.147 4.761 2.199 1.00 83.88 92 THR A CA 1
ATOM 654 C C . THR A 1 92 ? 10.087 5.353 3.595 1.00 83.88 92 THR A C 1
ATOM 656 O O . THR A 1 92 ? 11.114 5.405 4.267 1.00 83.88 92 THR A O 1
ATOM 659 N N . HIS A 1 93 ? 8.905 5.771 4.046 1.00 84.81 93 HIS A N 1
ATOM 660 C CA . HIS A 1 93 ? 8.667 6.234 5.414 1.00 84.81 93 HIS A CA 1
ATOM 661 C C . HIS A 1 93 ? 7.239 5.917 5.865 1.00 84.81 93 HIS A C 1
ATOM 663 O O . HIS A 1 93 ? 6.309 5.940 5.062 1.00 84.81 93 HIS A O 1
ATOM 669 N N . ALA A 1 94 ? 7.038 5.682 7.160 1.00 84.00 94 ALA A N 1
ATOM 670 C CA . ALA A 1 94 ? 5.713 5.579 7.761 1.00 84.00 94 ALA A CA 1
ATOM 671 C C . ALA A 1 94 ? 5.716 6.177 9.175 1.00 84.00 94 ALA A C 1
ATOM 673 O O . ALA A 1 94 ? 6.664 5.994 9.933 1.00 84.00 94 ALA A O 1
ATOM 674 N N . GLY A 1 95 ? 4.682 6.912 9.577 1.00 82.94 95 GLY A N 1
ATOM 675 C CA . GLY A 1 95 ? 4.678 7.548 10.896 1.00 82.94 95 GLY A CA 1
ATOM 676 C C . GLY A 1 95 ? 3.532 8.518 11.132 1.00 82.94 95 GLY A C 1
ATOM 677 O O . GLY A 1 95 ? 2.532 8.494 10.425 1.00 82.94 95 GLY A O 1
ATOM 678 N N . LEU A 1 96 ? 3.680 9.367 12.150 1.00 84.69 96 LEU A N 1
ATOM 679 C CA . LEU A 1 96 ? 2.715 10.417 12.480 1.00 84.69 96 LEU A CA 1
ATOM 680 C C . LEU A 1 96 ? 2.766 11.575 11.486 1.00 84.69 96 LEU A C 1
ATOM 682 O O . LEU A 1 96 ? 3.850 12.047 11.141 1.00 84.69 96 LEU A O 1
ATOM 686 N N . ALA A 1 97 ? 1.601 12.121 11.136 1.00 87.38 97 ALA A N 1
ATOM 687 C CA . ALA A 1 97 ? 1.512 13.309 10.289 1.00 87.38 97 ALA A CA 1
ATOM 688 C C . ALA A 1 97 ? 2.183 14.545 10.903 1.00 87.38 97 ALA A C 1
ATOM 690 O O . ALA A 1 97 ? 2.715 15.371 10.173 1.00 87.38 97 ALA A O 1
ATOM 691 N N . ALA A 1 98 ? 2.246 14.649 12.234 1.00 85.00 98 ALA A N 1
ATOM 692 C CA . ALA A 1 98 ? 2.934 15.749 12.914 1.00 85.00 98 ALA A CA 1
ATOM 693 C C . ALA A 1 98 ? 4.447 15.816 12.609 1.00 85.00 98 ALA A C 1
ATOM 695 O O . ALA A 1 98 ? 5.052 16.872 12.760 1.00 85.00 98 ALA A O 1
ATOM 696 N N . GLY A 1 99 ? 5.059 14.704 12.181 1.00 84.88 99 GLY A N 1
ATOM 697 C CA . GLY A 1 99 ? 6.457 14.666 11.735 1.00 84.88 99 GLY A CA 1
ATOM 698 C C . GLY A 1 99 ? 6.642 14.951 10.241 1.00 84.88 99 GLY A C 1
ATOM 699 O O . GLY A 1 99 ? 7.772 14.930 9.751 1.00 84.88 99 GLY A O 1
ATOM 700 N N . PHE A 1 100 ? 5.555 15.156 9.491 1.00 90.31 100 PHE A N 1
ATOM 701 C CA . PHE A 1 100 ? 5.598 15.396 8.054 1.00 90.31 100 PHE A CA 1
ATOM 702 C C . PHE A 1 100 ? 5.746 16.887 7.747 1.00 90.31 100 PHE A C 1
ATOM 704 O O . PHE A 1 100 ? 4.973 17.721 8.210 1.00 90.31 100 PHE A O 1
ATOM 711 N N . THR A 1 101 ? 6.717 17.207 6.899 1.00 92.06 101 THR A N 1
ATOM 712 C CA . THR A 1 101 ? 6.932 18.545 6.349 1.00 92.06 101 THR A CA 1
ATOM 713 C C . THR A 1 101 ? 6.695 18.509 4.844 1.00 92.06 101 THR A C 1
ATOM 715 O O . THR A 1 101 ? 7.428 17.849 4.103 1.00 92.06 101 THR A O 1
ATOM 718 N N . ALA A 1 102 ? 5.680 19.236 4.375 1.00 90.44 102 ALA A N 1
ATOM 719 C CA . ALA A 1 102 ? 5.462 19.445 2.946 1.00 90.44 102 ALA A CA 1
ATOM 720 C C . ALA A 1 102 ? 6.598 20.293 2.345 1.00 90.44 102 ALA A C 1
ATOM 722 O O . ALA A 1 102 ? 7.121 21.194 2.999 1.00 90.44 102 ALA A O 1
ATOM 723 N N . GLY A 1 103 ? 6.985 20.029 1.096 1.00 87.44 103 GLY A N 1
ATOM 724 C CA . GLY A 1 103 ? 8.038 20.796 0.429 1.00 87.44 103 GLY A CA 1
ATOM 725 C C . GLY A 1 103 ? 8.681 20.056 -0.738 1.00 87.44 103 GLY A C 1
ATOM 726 O O . GLY A 1 103 ? 8.197 19.015 -1.168 1.00 87.44 103 GLY A O 1
ATOM 727 N N . SER A 1 104 ? 9.799 20.587 -1.235 1.00 86.88 104 SER A N 1
ATOM 728 C CA . SER A 1 104 ? 10.502 20.091 -2.430 1.00 86.88 104 SER A CA 1
ATOM 729 C C . SER A 1 104 ? 11.246 18.764 -2.240 1.00 86.88 104 SER A C 1
ATOM 731 O O . SER A 1 104 ? 11.687 18.168 -3.225 1.00 86.88 104 SER A O 1
ATOM 733 N N . ALA A 1 105 ? 11.383 18.283 -1.001 1.00 87.69 105 ALA A N 1
ATOM 734 C CA . ALA A 1 105 ? 12.011 16.998 -0.712 1.00 87.69 105 ALA A CA 1
ATOM 735 C C . ALA A 1 105 ? 11.340 15.860 -1.500 1.00 87.69 105 ALA A C 1
ATOM 737 O O . ALA A 1 105 ? 10.126 15.871 -1.715 1.00 87.69 105 ALA A O 1
ATOM 738 N N . LEU A 1 106 ? 12.160 14.902 -1.950 1.00 86.31 106 LEU A N 1
ATOM 739 C CA . LEU A 1 106 ? 11.726 13.746 -2.743 1.00 86.31 106 LEU A CA 1
ATOM 740 C C . LEU A 1 106 ? 10.896 14.137 -3.979 1.00 86.31 106 LEU A C 1
ATOM 742 O O . LEU A 1 106 ? 9.906 13.488 -4.294 1.00 86.31 106 LEU A O 1
ATOM 746 N N . GLY A 1 107 ? 11.266 15.232 -4.651 1.00 84.00 107 GLY A N 1
ATOM 747 C CA . GLY A 1 107 ? 10.533 15.712 -5.821 1.00 84.00 107 GLY A CA 1
ATOM 748 C C . GLY A 1 107 ? 9.142 16.240 -5.468 1.00 84.00 107 GLY A C 1
ATOM 749 O O . GLY A 1 107 ? 8.188 15.955 -6.168 1.00 84.00 107 GLY A O 1
ATOM 750 N N . GLY A 1 108 ? 8.981 16.968 -4.363 1.00 87.06 108 GLY A N 1
ATOM 751 C CA . GLY A 1 108 ? 7.675 17.541 -3.997 1.00 87.06 108 GLY A CA 1
ATOM 752 C C . GLY A 1 108 ? 6.765 16.623 -3.172 1.00 87.06 108 GLY A C 1
ATOM 753 O O . GLY A 1 108 ? 5.654 17.016 -2.821 1.00 87.06 108 GLY A O 1
ATOM 754 N N . HIS A 1 109 ? 7.222 15.419 -2.823 1.00 90.75 109 HIS A N 1
ATOM 755 C CA . HIS A 1 109 ? 6.498 14.510 -1.928 1.00 90.75 109 HIS A CA 1
ATOM 756 C C . HIS A 1 109 ? 6.596 14.907 -0.447 1.00 90.75 109 HIS A C 1
ATOM 758 O O . HIS A 1 109 ? 5.881 14.333 0.380 1.00 90.75 109 HIS A O 1
ATOM 764 N N . GLY A 1 110 ? 7.454 15.878 -0.115 1.00 90.75 110 GLY A N 1
ATOM 765 C CA . GLY A 1 110 ? 7.752 16.284 1.254 1.00 90.75 110 GLY A CA 1
ATOM 766 C C . GLY A 1 110 ? 8.678 15.298 1.967 1.00 90.75 110 GLY A C 1
ATOM 767 O O . GLY A 1 110 ? 9.260 14.400 1.359 1.00 90.75 110 GLY A O 1
ATOM 768 N N . SER A 1 111 ? 8.828 15.472 3.275 1.00 89.06 111 SER A N 1
ATOM 769 C CA . SER A 1 111 ? 9.716 14.663 4.113 1.00 89.06 111 SER A CA 1
ATOM 770 C C . SER A 1 111 ? 9.040 14.307 5.429 1.00 89.06 111 SER A C 1
ATOM 772 O O . SER A 1 111 ? 8.485 15.182 6.092 1.00 89.06 111 SER A O 1
ATOM 774 N N . LEU A 1 112 ? 9.107 13.038 5.825 1.00 84.50 112 LEU A N 1
ATOM 775 C CA . LEU A 1 112 ? 8.667 12.568 7.133 1.00 84.50 112 LEU A CA 1
ATOM 776 C C . LEU A 1 112 ? 9.877 12.357 8.054 1.00 84.50 112 LEU A C 1
ATOM 778 O O . LEU A 1 112 ? 10.579 11.347 7.975 1.00 84.50 112 LEU A O 1
ATOM 782 N N . THR A 1 113 ? 10.098 13.303 8.966 1.00 70.62 113 THR A N 1
ATOM 783 C CA . THR A 1 113 ? 11.141 13.239 9.999 1.00 70.62 113 THR A CA 1
ATOM 784 C C . THR A 1 113 ? 10.509 12.829 11.326 1.00 70.62 113 THR A C 1
ATOM 786 O O . THR A 1 113 ? 9.776 13.608 11.928 1.00 70.62 113 THR A O 1
ATOM 789 N N . GLY A 1 114 ? 10.762 11.600 11.785 1.00 57.50 114 GLY A N 1
ATOM 790 C CA . GLY A 1 114 ? 10.214 11.086 13.054 1.00 57.50 114 GLY A CA 1
ATOM 791 C C . GLY A 1 114 ? 9.230 9.916 12.928 1.00 57.50 114 GLY A C 1
ATOM 792 O O . GLY A 1 114 ? 8.557 9.580 13.898 1.00 57.50 114 GLY A O 1
ATOM 793 N N . GLY A 1 115 ? 9.145 9.288 11.752 1.00 60.38 115 GLY A N 1
ATOM 794 C CA . GLY A 1 115 ? 8.457 8.009 11.546 1.00 60.38 115 GLY A CA 1
ATOM 795 C C . GLY A 1 115 ? 9.373 6.785 11.700 1.00 60.38 115 GLY A C 1
ATOM 796 O O . GLY A 1 115 ? 10.593 6.912 11.804 1.00 60.38 115 GLY A O 1
ATOM 797 N N . VAL A 1 116 ? 8.786 5.587 11.678 1.00 56.19 116 VAL A N 1
ATOM 798 C CA . VAL A 1 116 ? 9.510 4.315 11.532 1.00 56.19 116 VAL A CA 1
ATOM 799 C C . VAL A 1 116 ? 9.656 3.964 10.049 1.00 56.19 116 VAL A C 1
ATOM 801 O O . VAL A 1 116 ? 8.830 4.323 9.213 1.00 56.19 116 VAL A O 1
ATOM 804 N N . GLY A 1 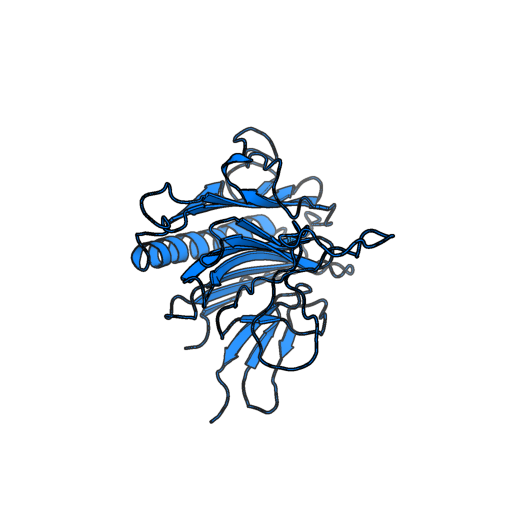117 ? 10.734 3.259 9.707 1.00 56.56 117 GLY A N 1
ATOM 805 C CA . GLY A 1 117 ? 10.930 2.743 8.354 1.00 56.56 117 GLY A CA 1
ATOM 806 C C . GLY A 1 117 ? 11.605 3.712 7.390 1.00 56.56 117 GLY A C 1
ATOM 807 O O . GLY A 1 117 ? 11.460 3.516 6.189 1.00 56.56 117 GLY A O 1
ATOM 808 N N . THR A 1 118 ? 12.357 4.707 7.886 1.00 61.44 118 THR A N 1
ATOM 809 C CA . THR A 1 118 ? 13.282 5.496 7.056 1.00 61.44 118 THR A CA 1
ATOM 810 C C . THR A 1 118 ? 14.311 4.560 6.439 1.00 61.44 118 THR A C 1
ATOM 812 O O . THR A 1 118 ? 15.302 4.194 7.073 1.00 61.44 118 THR A O 1
ATOM 815 N N . SER A 1 119 ? 14.068 4.165 5.197 1.00 61.25 119 SER A N 1
ATOM 816 C CA . SER A 1 119 ? 15.034 3.431 4.398 1.00 61.25 119 SER A CA 1
ATOM 817 C C . SER A 1 119 ? 15.252 4.195 3.104 1.00 61.25 119 SER A C 1
ATOM 819 O O . SER A 1 119 ? 14.307 4.580 2.415 1.00 61.25 119 SER A O 1
ATOM 821 N N . SER A 1 120 ? 16.517 4.487 2.824 1.00 62.22 120 SER A N 1
ATOM 822 C CA . SER A 1 120 ? 16.945 4.984 1.528 1.00 62.22 120 SER A CA 1
ATOM 823 C C . SER A 1 120 ? 17.734 3.865 0.882 1.00 62.22 120 SER A C 1
ATOM 825 O O . SER A 1 120 ? 18.843 3.534 1.304 1.00 62.22 120 SER A O 1
ATOM 827 N N . SER A 1 121 ? 17.120 3.247 -0.115 1.00 59.00 121 SER A N 1
ATOM 828 C CA . SER A 1 121 ? 17.768 2.249 -0.953 1.00 59.00 121 SER A CA 1
ATOM 829 C C . SER A 1 121 ? 18.170 2.878 -2.256 1.00 59.00 121 SER A C 1
ATOM 831 O O . SER A 1 121 ? 17.331 3.474 -2.914 1.00 59.00 121 SER A O 1
ATOM 833 N N . ALA A 1 122 ? 19.358 2.556 -2.749 1.00 62.19 122 ALA A N 1
ATOM 834 C CA . ALA A 1 122 ? 19.529 2.421 -4.187 1.00 62.19 122 ALA A CA 1
ATOM 835 C C . ALA A 1 122 ? 18.912 1.075 -4.611 1.00 62.19 122 ALA A C 1
ATOM 837 O O . ALA A 1 122 ? 19.599 0.048 -4.657 1.00 62.19 122 ALA A O 1
ATOM 838 N N . ILE A 1 123 ? 17.595 1.034 -4.847 1.00 60.91 123 ILE A N 1
ATOM 839 C CA . ILE A 1 123 ? 17.043 -0.046 -5.669 1.00 60.91 123 ILE A CA 1
ATOM 840 C C . ILE A 1 123 ? 17.494 0.302 -7.080 1.00 60.91 123 ILE A C 1
ATOM 842 O O . ILE A 1 123 ? 17.338 1.428 -7.524 1.00 60.91 123 ILE A O 1
ATOM 846 N N . SER A 1 124 ? 18.132 -0.617 -7.796 1.00 59.34 124 SER A N 1
ATOM 847 C CA . SER A 1 124 ? 18.311 -0.360 -9.217 1.00 59.34 124 SER A CA 1
ATOM 848 C C . SER A 1 124 ? 16.934 -0.573 -9.836 1.00 59.34 124 SER A C 1
ATOM 850 O O . SER A 1 124 ? 16.539 -1.711 -10.076 1.00 59.34 124 SER A O 1
ATOM 852 N N . LEU A 1 125 ? 16.189 0.518 -10.012 1.00 66.19 125 LEU A N 1
ATOM 853 C CA . LEU A 1 125 ? 15.073 0.607 -10.945 1.00 66.19 125 LEU A CA 1
ATOM 854 C C . LEU A 1 125 ? 15.626 1.188 -12.247 1.00 66.19 125 LEU A C 1
ATOM 856 O O . LEU A 1 125 ? 15.306 2.334 -12.572 1.00 66.19 125 LEU A O 1
ATOM 860 N N . PRO A 1 126 ? 16.566 0.501 -12.934 1.00 63.41 126 PRO A N 1
ATOM 861 C CA . PRO A 1 126 ? 17.208 1.094 -14.085 1.00 63.41 126 PRO A CA 1
ATOM 862 C C . PRO A 1 126 ? 16.111 1.479 -15.085 1.00 63.41 126 PRO A C 1
ATOM 864 O O . PRO A 1 126 ? 15.158 0.703 -15.257 1.00 63.41 126 PRO A O 1
ATOM 867 N N . PRO A 1 127 ? 16.226 2.648 -15.741 1.00 67.88 127 PRO A N 1
ATOM 868 C CA . PRO A 1 127 ? 15.314 3.086 -16.792 1.00 67.88 127 PRO A CA 1
ATOM 869 C C . PRO A 1 127 ? 15.557 2.249 -18.056 1.00 67.88 127 PRO A C 1
ATOM 871 O O . PRO A 1 127 ? 15.987 2.731 -19.099 1.00 67.88 127 PRO A O 1
ATOM 874 N N . GLN A 1 128 ? 15.357 0.946 -17.921 1.00 67.81 128 GLN A N 1
ATOM 875 C CA . GLN A 1 128 ? 15.586 -0.078 -18.916 1.00 67.81 128 GLN A CA 1
ATOM 876 C C . GLN A 1 128 ? 14.270 -0.786 -19.184 1.00 67.81 128 GLN A C 1
ATOM 878 O O . GLN A 1 128 ? 13.427 -0.956 -18.299 1.00 67.81 128 GLN A O 1
ATOM 883 N N . ALA A 1 129 ? 14.126 -1.216 -20.428 1.00 72.75 129 ALA A N 1
ATOM 884 C CA . ALA A 1 129 ? 13.003 -1.997 -20.896 1.00 72.75 129 ALA A CA 1
ATOM 885 C C . ALA A 1 129 ? 13.138 -3.431 -20.338 1.00 72.75 129 ALA A C 1
ATOM 887 O O . ALA A 1 129 ? 13.692 -4.330 -20.967 1.00 72.75 129 ALA A O 1
ATOM 888 N N . LEU A 1 130 ? 12.734 -3.607 -19.078 1.00 74.81 130 LEU A N 1
ATOM 889 C CA . LEU A 1 130 ? 12.746 -4.883 -18.366 1.00 74.81 130 LEU A CA 1
ATOM 890 C C . LEU A 1 130 ? 11.309 -5.328 -18.095 1.00 74.81 130 LEU A C 1
ATOM 892 O O . LEU A 1 130 ? 10.456 -4.477 -17.836 1.00 74.81 130 LEU A O 1
ATOM 896 N N . PRO A 1 131 ? 11.026 -6.643 -18.111 1.00 78.25 131 PRO A N 1
ATOM 897 C CA . PRO A 1 131 ? 9.732 -7.148 -17.684 1.00 78.25 131 PRO A CA 1
ATOM 898 C C . PRO A 1 131 ? 9.403 -6.679 -16.265 1.00 78.25 131 PRO A C 1
ATOM 900 O O . PRO A 1 131 ? 10.248 -6.748 -15.363 1.00 78.25 131 PRO A O 1
ATOM 903 N N . LEU A 1 132 ? 8.165 -6.227 -16.083 1.00 80.62 132 LEU A N 1
ATOM 904 C CA . LEU A 1 132 ? 7.616 -5.839 -14.793 1.00 80.62 132 LEU A CA 1
ATOM 905 C C . LEU A 1 132 ? 6.500 -6.813 -14.429 1.00 80.62 132 LEU A C 1
ATOM 907 O O . LEU A 1 132 ? 5.523 -6.920 -15.162 1.00 80.62 132 LEU A O 1
ATOM 911 N N . GLY A 1 133 ? 6.631 -7.506 -13.302 1.00 81.44 133 GLY A N 1
ATOM 912 C CA . GLY A 1 133 ? 5.505 -8.195 -12.677 1.00 81.44 133 GLY A CA 1
ATOM 913 C C . GLY A 1 133 ? 4.842 -7.244 -11.695 1.00 81.44 133 GLY A C 1
ATOM 914 O O . GLY A 1 133 ? 5.538 -6.761 -10.803 1.00 81.44 133 GLY A O 1
ATOM 915 N N . ALA A 1 134 ? 3.550 -6.957 -11.824 1.00 86.31 134 ALA A N 1
ATOM 916 C CA . ALA A 1 134 ? 2.860 -6.055 -10.908 1.00 86.31 134 ALA A CA 1
ATOM 917 C C . ALA A 1 134 ? 1.399 -6.417 -10.711 1.00 86.31 134 ALA A C 1
ATOM 919 O O . ALA A 1 134 ? 0.721 -6.842 -11.639 1.00 86.31 134 ALA A O 1
ATOM 920 N N . VAL A 1 135 ? 0.913 -6.195 -9.498 1.00 88.81 135 VAL A N 1
ATOM 921 C CA . VAL A 1 135 ? -0.450 -6.525 -9.112 1.00 88.81 135 VAL A CA 1
ATOM 922 C C . VAL A 1 135 ? -1.003 -5.461 -8.178 1.00 88.81 135 VAL A C 1
ATOM 924 O O . VAL A 1 135 ? -0.316 -4.984 -7.268 1.00 88.81 135 VAL A O 1
ATOM 927 N N . VAL A 1 136 ? -2.272 -5.131 -8.389 1.00 93.94 136 VAL A N 1
ATOM 928 C CA . VAL A 1 136 ? -3.123 -4.508 -7.378 1.00 93.94 136 VAL A CA 1
ATOM 929 C C . VAL A 1 136 ? -4.053 -5.577 -6.827 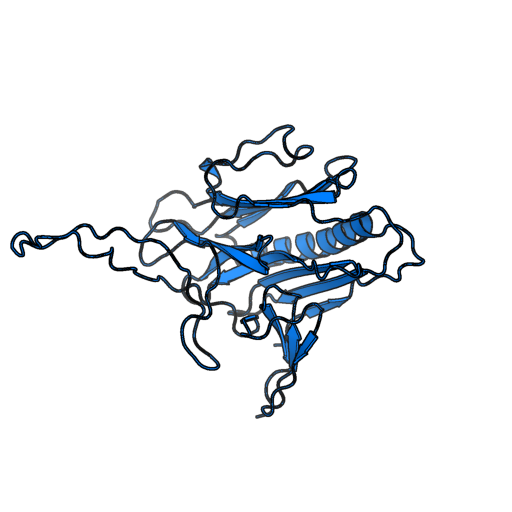1.00 93.94 136 VAL A C 1
ATOM 931 O O . VAL A 1 136 ? -4.684 -6.310 -7.587 1.00 93.94 136 VAL A O 1
ATOM 934 N N . ALA A 1 137 ? -4.132 -5.660 -5.506 1.00 92.25 137 ALA A N 1
ATOM 935 C CA . ALA A 1 137 ? -5.056 -6.522 -4.793 1.00 92.25 137 ALA A CA 1
ATOM 936 C C . ALA A 1 137 ? -5.866 -5.681 -3.808 1.00 92.25 137 ALA A C 1
ATOM 938 O O . ALA A 1 137 ? -5.284 -4.910 -3.042 1.00 92.25 137 ALA A O 1
ATOM 939 N N . SER A 1 138 ? -7.188 -5.807 -3.807 1.00 95.31 138 SER A N 1
ATOM 940 C CA . SER A 1 138 ? -8.032 -5.024 -2.906 1.00 95.31 138 SER A CA 1
ATOM 941 C C . SER A 1 138 ? -9.326 -5.729 -2.523 1.00 95.31 138 SER A C 1
ATOM 943 O O . SER A 1 138 ? -9.833 -6.600 -3.231 1.00 95.31 138 SER A O 1
ATOM 945 N N . SER A 1 139 ? -9.876 -5.334 -1.381 1.00 94.62 139 SER A N 1
ATOM 946 C CA . SER A 1 139 ? -11.210 -5.716 -0.931 1.00 94.62 139 SER A CA 1
ATOM 947 C C . SER A 1 139 ? -11.795 -4.613 -0.045 1.00 94.62 139 SER A C 1
ATOM 949 O O . SER A 1 139 ? -11.074 -3.793 0.529 1.00 94.62 139 SER A O 1
ATOM 951 N N . LEU A 1 140 ? -13.125 -4.559 -0.003 1.00 93.12 140 LEU A N 1
ATOM 952 C CA . LEU A 1 140 ? -13.935 -3.672 0.843 1.00 93.12 140 LEU A CA 1
ATOM 953 C C . LEU A 1 140 ? -15.066 -4.445 1.538 1.00 93.12 140 LEU A C 1
ATOM 955 O O . LEU A 1 140 ? -16.036 -3.853 2.013 1.00 93.12 140 LEU A O 1
ATOM 959 N N . ALA A 1 141 ? -14.984 -5.779 1.551 1.00 91.25 141 ALA A N 1
ATOM 960 C CA . ALA A 1 141 ? -15.886 -6.583 2.359 1.00 91.25 141 ALA A CA 1
ATOM 961 C C . ALA A 1 141 ? -15.559 -6.371 3.846 1.00 91.25 141 ALA A C 1
ATOM 963 O O . ALA A 1 141 ? -14.407 -6.148 4.211 1.00 91.25 141 ALA A O 1
ATOM 964 N N . ALA A 1 142 ? -16.576 -6.419 4.705 1.00 87.12 142 ALA A N 1
ATOM 965 C CA . ALA A 1 142 ? -16.402 -6.176 6.134 1.00 87.12 142 ALA A CA 1
ATOM 966 C C . ALA A 1 142 ? -15.445 -7.204 6.769 1.00 87.12 142 ALA A C 1
ATOM 968 O O . ALA A 1 142 ? -15.622 -8.411 6.590 1.00 87.12 142 ALA A O 1
ATOM 969 N N . GLY A 1 143 ? -14.441 -6.726 7.509 1.00 83.44 143 GLY A N 1
ATOM 970 C CA . GLY A 1 143 ? -13.362 -7.552 8.070 1.00 83.44 143 GLY A CA 1
ATOM 971 C C . GLY A 1 143 ? -12.304 -7.973 7.040 1.00 83.44 143 GLY A C 1
ATOM 972 O O . GLY A 1 143 ? -11.406 -8.759 7.353 1.00 83.44 143 GLY A O 1
ATOM 973 N N . GLN A 1 144 ? -12.424 -7.477 5.808 1.00 88.62 144 GLN A N 1
ATOM 974 C CA . GLN A 1 144 ? -11.571 -7.774 4.663 1.00 88.62 144 GLN A CA 1
ATOM 975 C C . GLN A 1 144 ? -11.105 -6.488 3.957 1.00 88.62 144 GLN A C 1
ATOM 977 O O . GLN A 1 144 ? -10.705 -6.534 2.800 1.00 88.62 144 GLN A O 1
ATOM 982 N N . GLU A 1 145 ? -11.160 -5.324 4.608 1.00 93.50 145 GLU A N 1
ATOM 983 C CA . GLU A 1 145 ? -10.854 -4.050 3.957 1.00 93.50 145 GLU A CA 1
ATOM 984 C C . GLU A 1 145 ? -9.342 -3.828 3.792 1.00 93.50 145 GLU A C 1
ATOM 986 O O . GLU A 1 145 ? -8.615 -3.598 4.765 1.00 93.50 145 GLU A O 1
ATOM 991 N N . PHE A 1 146 ? -8.862 -3.849 2.545 1.00 94.62 146 PHE A N 1
ATOM 992 C CA . PHE A 1 146 ? -7.477 -3.521 2.211 1.00 94.62 146 PHE A CA 1
ATOM 993 C C . PHE A 1 146 ? -7.286 -3.077 0.758 1.00 94.62 146 PHE A C 1
ATOM 995 O O . PHE A 1 146 ? -8.070 -3.402 -0.135 1.00 94.62 146 PHE A O 1
ATOM 1002 N N . PHE A 1 147 ? -6.171 -2.394 0.524 1.00 96.31 147 PHE A N 1
ATOM 1003 C CA . PHE A 1 147 ? -5.587 -2.119 -0.778 1.00 96.31 147 PHE A CA 1
ATOM 1004 C C . PHE A 1 147 ? -4.096 -2.418 -0.722 1.00 96.31 147 PHE A C 1
ATOM 1006 O O . PHE A 1 147 ? -3.387 -1.938 0.162 1.00 96.31 147 PHE A O 1
ATOM 1013 N N . CYS A 1 148 ? -3.606 -3.175 -1.690 1.00 93.56 148 CYS A N 1
ATOM 1014 C CA . CYS A 1 148 ? -2.205 -3.503 -1.818 1.00 93.56 148 CYS A CA 1
ATOM 1015 C C . CYS A 1 148 ? -1.755 -3.306 -3.260 1.00 93.56 148 CYS A C 1
ATOM 1017 O O . CYS A 1 148 ? -2.398 -3.787 -4.192 1.00 93.56 148 CYS A O 1
ATOM 1019 N N . PHE A 1 149 ? -0.613 -2.655 -3.435 1.00 92.56 149 PHE A N 1
ATOM 1020 C CA . PHE A 1 149 ? 0.066 -2.563 -4.715 1.00 92.56 149 PHE A CA 1
ATOM 1021 C C . PHE A 1 149 ? 1.496 -3.083 -4.573 1.00 92.56 149 PHE A C 1
ATOM 1023 O O . PHE A 1 149 ? 2.292 -2.594 -3.763 1.00 92.56 149 PHE A O 1
ATOM 1030 N N . ALA A 1 150 ? 1.802 -4.103 -5.368 1.00 87.06 150 ALA A N 1
ATOM 1031 C CA . ALA A 1 150 ? 3.086 -4.775 -5.376 1.00 87.06 150 ALA A CA 1
ATOM 1032 C C . ALA A 1 150 ? 3.627 -4.846 -6.796 1.00 87.06 150 ALA A C 1
ATOM 1034 O O . ALA A 1 150 ? 2.884 -5.093 -7.746 1.00 87.06 150 ALA A O 1
ATOM 1035 N N . PHE A 1 151 ? 4.934 -4.664 -6.938 1.00 83.19 151 PHE A N 1
ATOM 1036 C CA . PHE A 1 151 ? 5.591 -4.810 -8.222 1.00 83.19 151 PHE A CA 1
ATOM 1037 C C . PHE A 1 151 ? 7.005 -5.368 -8.078 1.00 83.19 151 PHE A C 1
ATOM 1039 O O . PHE A 1 151 ? 7.624 -5.396 -7.011 1.00 83.19 151 PHE A O 1
ATOM 1046 N N . SER A 1 152 ? 7.512 -5.835 -9.205 1.00 78.75 152 SER A N 1
ATOM 1047 C CA . SER A 1 152 ? 8.814 -6.441 -9.358 1.00 78.75 152 SER A CA 1
ATOM 1048 C C . SER A 1 152 ? 9.366 -6.091 -10.724 1.00 78.75 152 SER A C 1
ATOM 1050 O O . SER A 1 152 ? 8.677 -6.231 -11.730 1.00 78.75 152 SER A O 1
ATOM 1052 N N . GLN A 1 153 ? 10.616 -5.649 -10.763 1.00 73.06 153 GLN A N 1
ATOM 1053 C CA . GLN A 1 153 ? 11.360 -5.514 -12.005 1.00 73.06 153 GLN A CA 1
ATOM 1054 C C . GLN A 1 153 ? 12.293 -6.710 -12.118 1.00 73.06 153 GLN A C 1
ATOM 1056 O O . GLN A 1 153 ? 13.054 -6.996 -11.191 1.00 73.06 153 GLN A O 1
ATOM 1061 N N . HIS A 1 154 ? 12.210 -7.438 -13.231 1.00 63.81 154 HIS A N 1
ATOM 1062 C CA . HIS A 1 154 ? 13.012 -8.636 -13.447 1.00 63.81 154 HIS A CA 1
ATOM 1063 C C . HIS A 1 154 ? 14.468 -8.256 -13.765 1.00 63.81 154 HIS A C 1
ATOM 1065 O O . HIS A 1 154 ? 14.911 -8.298 -14.911 1.00 63.81 154 HIS A O 1
ATOM 1071 N N . SER A 1 155 ? 15.222 -7.866 -12.738 1.00 52.88 155 SER A N 1
ATOM 1072 C CA . SER A 1 155 ? 16.684 -7.866 -12.767 1.00 52.88 155 SER A CA 1
ATOM 1073 C C . SER A 1 155 ? 17.179 -9.143 -12.083 1.00 52.88 155 SER A C 1
ATOM 1075 O O . SER A 1 155 ? 16.531 -9.638 -11.165 1.00 52.88 155 SER A O 1
ATOM 1077 N N . PHE A 1 156 ? 18.342 -9.670 -12.477 1.00 48.06 156 PHE A N 1
ATOM 1078 C CA . PHE A 1 156 ? 19.000 -10.806 -11.803 1.00 48.06 156 PHE A CA 1
ATOM 1079 C C . PHE A 1 156 ? 19.218 -10.589 -10.285 1.00 48.06 156 PHE A C 1
ATOM 1081 O O . PHE A 1 156 ? 19.593 -11.520 -9.575 1.00 48.06 156 PHE A O 1
ATOM 1088 N N . SER A 1 157 ? 18.970 -9.376 -9.771 1.00 47.81 157 SER A N 1
ATOM 1089 C CA . SER A 1 157 ? 18.867 -9.083 -8.346 1.00 47.81 157 SER A CA 1
ATOM 1090 C C . SER A 1 157 ? 17.399 -9.046 -7.897 1.00 47.81 157 SER A C 1
ATOM 1092 O O . SER A 1 157 ? 16.614 -8.197 -8.313 1.00 47.81 157 SER A O 1
ATOM 1094 N N . ASN A 1 158 ? 17.045 -9.986 -7.023 1.00 48.78 158 ASN A N 1
ATOM 1095 C CA . ASN A 1 158 ? 15.722 -10.220 -6.441 1.00 48.78 158 ASN A CA 1
ATOM 1096 C C . ASN A 1 158 ? 15.212 -9.054 -5.567 1.00 48.78 158 ASN A C 1
ATOM 1098 O O . ASN A 1 158 ? 15.108 -9.187 -4.347 1.00 48.78 158 ASN A O 1
ATOM 1102 N N . ARG A 1 159 ? 14.926 -7.892 -6.157 1.00 56.09 159 ARG A N 1
ATOM 1103 C CA . ARG A 1 159 ? 14.450 -6.706 -5.431 1.00 56.09 159 ARG A CA 1
ATOM 1104 C C . ARG A 1 159 ? 13.033 -6.380 -5.861 1.00 56.09 159 ARG A C 1
ATOM 1106 O O . ARG A 1 159 ? 12.783 -5.726 -6.866 1.00 56.09 159 ARG A O 1
ATOM 1113 N N . GLN A 1 160 ? 12.114 -6.929 -5.092 1.00 60.12 160 GLN A N 1
ATOM 1114 C CA . GLN A 1 160 ? 10.679 -6.840 -5.277 1.00 60.12 160 GLN A CA 1
ATOM 1115 C C . GLN A 1 160 ? 10.078 -6.055 -4.116 1.00 60.12 160 GLN A C 1
ATOM 1117 O O . GLN A 1 160 ? 10.605 -6.129 -3.007 1.00 60.12 160 GLN A O 1
ATOM 1122 N N . ALA A 1 161 ? 8.999 -5.312 -4.347 1.00 65.75 161 ALA A N 1
ATOM 1123 C CA . ALA A 1 161 ? 8.446 -4.432 -3.326 1.00 65.75 161 ALA A CA 1
ATOM 1124 C C . ALA A 1 161 ? 6.919 -4.506 -3.291 1.00 65.75 161 ALA A C 1
ATOM 1126 O O . ALA A 1 161 ? 6.257 -4.350 -4.317 1.00 65.75 161 ALA A O 1
ATOM 1127 N N . VAL A 1 162 ? 6.356 -4.659 -2.089 1.00 73.94 162 VAL A N 1
ATOM 1128 C CA . VAL A 1 162 ? 5.035 -4.083 -1.818 1.00 73.94 162 VAL A CA 1
ATOM 1129 C C . VAL A 1 162 ? 5.273 -2.600 -1.592 1.00 73.94 162 VAL A C 1
ATOM 1131 O O . VAL A 1 162 ? 5.873 -2.209 -0.588 1.00 73.94 162 VAL A O 1
ATOM 1134 N N . ALA A 1 163 ? 4.858 -1.791 -2.561 1.00 79.75 163 ALA A N 1
ATOM 1135 C CA . ALA A 1 163 ? 5.052 -0.350 -2.511 1.00 79.75 163 ALA A CA 1
ATOM 1136 C C . ALA A 1 163 ? 4.051 0.319 -1.566 1.00 79.75 163 ALA A C 1
ATOM 1138 O O . ALA A 1 163 ? 4.381 1.301 -0.911 1.00 79.75 163 ALA A O 1
ATOM 1139 N N . LEU A 1 164 ? 2.838 -0.230 -1.473 1.00 89.69 164 LEU A N 1
ATOM 1140 C CA . LEU A 1 164 ? 1.790 0.299 -0.614 1.00 89.69 164 LEU A CA 1
ATOM 1141 C C . LEU A 1 164 ? 0.886 -0.830 -0.128 1.00 89.69 164 LEU A C 1
ATOM 1143 O O . LEU A 1 164 ? 0.372 -1.597 -0.941 1.00 89.69 164 LEU A O 1
ATOM 1147 N N . LEU A 1 165 ? 0.660 -0.884 1.182 1.00 90.94 165 LEU A N 1
ATOM 1148 C CA . LEU A 1 165 ? -0.414 -1.642 1.810 1.00 90.94 165 LEU A CA 1
ATOM 1149 C C . LEU A 1 165 ? -1.192 -0.700 2.737 1.00 90.94 165 LEU A C 1
ATOM 1151 O O . LEU A 1 165 ? -0.636 -0.124 3.669 1.00 90.94 165 LEU A O 1
ATOM 1155 N N . ILE A 1 166 ? -2.486 -0.565 2.477 1.00 94.75 166 ILE A N 1
ATOM 1156 C CA . ILE A 1 166 ? -3.465 0.059 3.366 1.00 94.75 166 ILE A CA 1
ATOM 1157 C C . ILE A 1 166 ? -4.394 -1.061 3.800 1.00 94.75 166 ILE A C 1
ATOM 1159 O O . ILE A 1 166 ? -4.957 -1.740 2.945 1.00 94.75 166 ILE A O 1
ATOM 1163 N N . ALA A 1 167 ? -4.568 -1.273 5.094 1.00 91.88 167 ALA A N 1
ATOM 1164 C CA . ALA A 1 167 ? -5.518 -2.264 5.577 1.00 91.88 167 ALA A CA 1
ATOM 1165 C C . ALA A 1 167 ? -6.167 -1.798 6.871 1.00 91.88 167 ALA A C 1
ATOM 1167 O O . ALA A 1 167 ? -5.646 -0.931 7.577 1.00 91.88 167 ALA A O 1
ATOM 1168 N N . LYS A 1 168 ? -7.356 -2.327 7.130 1.00 89.56 168 LYS A N 1
ATOM 1169 C CA . LYS A 1 168 ? -8.090 -2.074 8.359 1.00 89.56 168 LYS A CA 1
ATOM 1170 C C . LYS A 1 168 ? -7.786 -3.196 9.332 1.00 89.56 168 LYS A C 1
ATOM 1172 O O . LYS A 1 168 ? -7.967 -4.368 9.007 1.00 89.56 168 LYS A O 1
ATOM 1177 N N . ASP A 1 169 ? -7.309 -2.836 10.514 1.00 83.56 169 ASP A N 1
ATOM 1178 C CA . ASP A 1 169 ? -7.082 -3.812 11.573 1.00 83.56 169 ASP A CA 1
ATOM 1179 C C . ASP A 1 169 ? -8.425 -4.394 12.017 1.00 83.56 169 ASP A C 1
ATOM 1181 O O . ASP A 1 169 ? -9.344 -3.653 12.372 1.00 83.56 169 ASP A O 1
ATOM 1185 N N . VAL A 1 170 ? -8.546 -5.721 12.012 1.00 79.00 170 VAL A N 1
ATOM 1186 C CA . VAL A 1 170 ? -9.811 -6.388 12.353 1.00 79.00 170 VAL A CA 1
ATOM 1187 C C . VAL A 1 170 ? -10.161 -6.274 13.840 1.00 79.00 170 VAL A C 1
ATOM 1189 O O . VAL A 1 170 ? -11.314 -6.493 14.205 1.00 79.00 170 VAL A O 1
ATOM 1192 N N . VAL A 1 171 ? -9.197 -5.918 14.701 1.00 76.00 171 VAL A N 1
ATOM 1193 C CA . VAL A 1 171 ? -9.432 -5.710 16.140 1.00 76.00 171 VAL A CA 1
ATOM 1194 C C . VAL A 1 171 ? -9.816 -4.261 16.429 1.00 76.00 171 VAL A C 1
ATOM 1196 O O . VAL A 1 171 ? -10.862 -4.011 17.026 1.00 76.00 171 VAL A O 1
ATOM 1199 N N . SER A 1 172 ? -8.986 -3.293 16.024 1.00 76.94 172 SER A N 1
ATOM 1200 C CA . SER A 1 172 ? -9.259 -1.872 16.281 1.00 76.94 172 SER A CA 1
ATOM 1201 C C . SER A 1 172 ? -10.257 -1.235 15.319 1.00 76.94 172 SER A C 1
ATOM 1203 O O . SER A 1 172 ? -10.733 -0.131 15.576 1.00 76.94 172 SER A O 1
ATOM 1205 N N . ALA A 1 173 ? -10.544 -1.875 14.188 1.00 85.00 173 ALA A N 1
ATOM 1206 C CA . ALA A 1 173 ? -11.273 -1.281 13.075 1.00 85.00 173 ALA A CA 1
ATOM 1207 C C . ALA A 1 173 ? -10.658 0.038 12.557 1.00 85.00 173 ALA A C 1
ATOM 1209 O O . ALA A 1 173 ? -11.355 0.788 11.875 1.00 85.00 173 ALA A O 1
ATOM 1210 N N . GLN A 1 174 ? -9.388 0.332 12.862 1.00 87.44 174 GLN A N 1
ATOM 1211 C CA . GLN A 1 174 ? -8.667 1.512 12.379 1.00 87.44 174 GLN A CA 1
ATOM 1212 C C . GLN A 1 174 ? -7.816 1.165 11.156 1.00 87.44 174 GLN A C 1
ATOM 1214 O O . GLN A 1 174 ? -7.292 0.053 11.043 1.00 87.44 174 GLN A O 1
ATOM 1219 N N . TRP A 1 175 ? -7.630 2.130 10.258 1.00 91.62 175 TRP A N 1
ATOM 1220 C CA . TRP A 1 175 ? -6.653 1.993 9.180 1.00 91.62 175 TRP A CA 1
ATOM 1221 C C . TRP A 1 175 ? -5.218 1.936 9.711 1.00 91.62 175 TRP A C 1
ATOM 1223 O O . TRP A 1 175 ? -4.830 2.678 10.616 1.00 91.62 175 TRP A O 1
ATOM 1233 N N . HIS A 1 176 ? -4.397 1.110 9.077 1.00 87.38 176 HIS A N 1
ATOM 1234 C CA . HIS A 1 176 ? -2.948 1.150 9.190 1.00 87.38 176 HIS A CA 1
ATOM 1235 C C . HIS A 1 176 ? -2.313 1.300 7.807 1.00 87.38 176 HIS A C 1
ATOM 1237 O O . HIS A 1 176 ? -2.884 0.906 6.784 1.00 87.38 176 HIS A O 1
ATOM 1243 N N . LEU A 1 177 ? -1.122 1.896 7.789 1.00 89.69 177 LEU A N 1
ATOM 1244 C CA . LEU A 1 177 ? -0.344 2.128 6.577 1.00 89.69 177 LEU A CA 1
ATOM 1245 C C . LEU A 1 177 ? 0.964 1.351 6.661 1.00 89.69 177 LEU A C 1
ATOM 1247 O O . LEU A 1 177 ? 1.680 1.416 7.664 1.00 89.69 177 LEU A O 1
ATOM 1251 N N . SER A 1 178 ? 1.274 0.636 5.590 1.00 85.19 178 SER A N 1
ATOM 1252 C CA . SER A 1 178 ? 2.376 -0.309 5.534 1.00 85.19 178 SER A CA 1
ATOM 1253 C C . SER A 1 178 ? 3.114 -0.224 4.199 1.00 85.19 178 SER A C 1
ATOM 1255 O O . SER A 1 178 ? 2.537 0.102 3.159 1.00 85.19 178 SER A O 1
ATOM 1257 N N . LEU A 1 179 ? 4.402 -0.551 4.227 1.00 81.31 179 LEU A N 1
ATOM 1258 C CA . LEU A 1 179 ? 5.293 -0.558 3.066 1.00 81.31 179 LEU A CA 1
ATOM 1259 C C . LEU A 1 179 ? 6.378 -1.623 3.234 1.00 81.31 179 LEU A C 1
ATOM 1261 O O . LEU A 1 179 ? 6.687 -2.010 4.358 1.00 81.31 179 LEU A O 1
ATOM 1265 N N . THR A 1 180 ? 6.968 -2.098 2.137 1.00 76.75 180 THR A N 1
ATOM 1266 C CA . THR A 1 180 ? 8.155 -2.967 2.204 1.00 76.75 180 THR A CA 1
ATOM 1267 C C . THR A 1 180 ? 9.423 -2.128 2.261 1.00 76.75 180 THR A C 1
ATOM 1269 O O . THR A 1 180 ? 9.648 -1.294 1.384 1.00 76.75 180 THR A O 1
ATOM 1272 N N . ASP A 1 181 ? 10.253 -2.373 3.272 1.00 66.38 181 ASP A N 1
ATOM 1273 C CA . ASP A 1 181 ? 11.591 -1.803 3.382 1.00 66.38 181 ASP A CA 1
ATOM 1274 C C . ASP A 1 181 ? 12.637 -2.612 2.587 1.00 66.38 181 ASP A C 1
ATOM 1276 O O . ASP A 1 181 ? 12.361 -3.650 1.978 1.00 66.38 181 ASP A O 1
ATOM 1280 N N . MET A 1 182 ? 13.884 -2.147 2.610 1.00 58.59 182 MET A N 1
ATOM 1281 C CA . MET A 1 182 ? 15.003 -2.792 1.916 1.00 58.59 182 MET A CA 1
ATOM 1282 C C . MET A 1 182 ? 15.323 -4.225 2.357 1.00 58.59 182 MET A C 1
ATOM 1284 O O . MET A 1 182 ? 15.954 -4.961 1.594 1.00 58.59 182 MET A O 1
ATOM 1288 N N . ALA A 1 183 ? 14.955 -4.616 3.576 1.00 58.59 183 ALA A N 1
ATOM 1289 C CA . ALA A 1 183 ? 15.190 -5.956 4.101 1.00 58.59 183 ALA A CA 1
ATOM 1290 C C . ALA A 1 183 ? 14.078 -6.938 3.689 1.00 58.59 183 A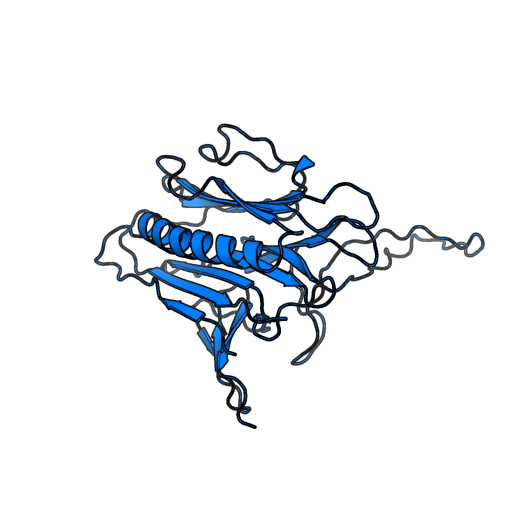LA A C 1
ATOM 1292 O O . ALA A 1 183 ? 14.112 -8.107 4.082 1.00 58.59 183 ALA A O 1
ATOM 1293 N N . GLY A 1 184 ? 13.097 -6.481 2.900 1.00 64.94 184 GLY A N 1
ATOM 1294 C CA . GLY A 1 184 ? 11.895 -7.251 2.603 1.00 64.94 184 GLY A CA 1
ATOM 1295 C C . GLY A 1 184 ? 10.965 -7.342 3.812 1.00 64.94 184 GLY A C 1
ATOM 1296 O O . GLY A 1 184 ? 10.146 -8.255 3.881 1.00 64.94 184 GLY A O 1
ATOM 1297 N N . VAL A 1 185 ? 11.103 -6.433 4.782 1.00 70.94 185 VAL A N 1
ATOM 1298 C CA . VAL A 1 185 ? 10.261 -6.371 5.976 1.00 70.94 185 VAL A CA 1
ATOM 1299 C C . VAL A 1 185 ? 9.147 -5.357 5.741 1.00 70.94 185 VAL A C 1
ATOM 1301 O O . VAL A 1 185 ? 9.358 -4.292 5.164 1.00 70.94 185 VAL A O 1
ATOM 1304 N N . ILE A 1 186 ? 7.933 -5.684 6.180 1.00 76.69 186 ILE A N 1
ATOM 1305 C CA . ILE A 1 186 ? 6.789 -4.777 6.059 1.00 76.69 186 ILE A CA 1
ATOM 1306 C C . ILE A 1 186 ? 6.770 -3.823 7.253 1.00 76.69 186 ILE A C 1
ATOM 1308 O O . ILE A 1 186 ? 6.213 -4.154 8.304 1.00 76.69 186 ILE A O 1
ATOM 1312 N N . ALA A 1 187 ? 7.361 -2.642 7.093 1.00 75.75 187 ALA A N 1
ATOM 1313 C CA . ALA A 1 187 ? 7.255 -1.568 8.073 1.00 75.75 187 ALA A CA 1
ATOM 1314 C C . ALA A 1 187 ? 5.810 -1.053 8.118 1.00 75.75 187 ALA A C 1
ATOM 1316 O O . ALA A 1 187 ? 5.176 -0.879 7.075 1.00 75.75 187 ALA A O 1
ATOM 1317 N N . THR A 1 188 ? 5.284 -0.828 9.323 1.00 78.88 188 THR A N 1
ATOM 1318 C CA . THR A 1 188 ? 3.867 -0.498 9.528 1.00 78.88 188 THR A CA 1
ATOM 1319 C C . THR A 1 188 ? 3.701 0.565 10.600 1.00 78.88 188 THR A C 1
ATOM 1321 O O . THR A 1 188 ? 4.283 0.478 11.683 1.00 78.88 188 THR A O 1
ATOM 1324 N N . VAL A 1 189 ? 2.845 1.543 10.322 1.00 78.31 189 VAL A N 1
ATOM 1325 C CA . VAL A 1 189 ? 2.306 2.454 11.328 1.00 78.31 189 VAL A CA 1
ATOM 1326 C C . VAL A 1 189 ? 0.829 2.152 11.540 1.00 78.31 189 VAL A C 1
ATOM 1328 O O . VAL A 1 189 ? 0.046 2.112 10.591 1.00 78.31 189 VAL A O 1
ATOM 1331 N N . ALA A 1 190 ? 0.458 1.943 12.798 1.00 78.44 190 ALA A N 1
ATOM 1332 C CA . ALA A 1 190 ? -0.908 1.684 13.221 1.00 78.44 190 ALA A CA 1
ATOM 1333 C C . ALA A 1 190 ? -1.217 2.452 14.509 1.00 78.44 190 ALA A C 1
ATOM 1335 O O . ALA A 1 190 ? -0.327 2.992 15.171 1.00 78.44 190 ALA A O 1
ATOM 1336 N N . TRP A 1 191 ? -2.485 2.485 14.895 1.00 72.81 191 TRP A N 1
ATOM 1337 C CA . TRP A 1 191 ? -2.926 3.103 16.138 1.00 72.81 191 TRP A CA 1
ATOM 1338 C C . TRP A 1 191 ? -3.638 2.089 17.013 1.00 72.81 191 TRP A C 1
ATOM 1340 O O . TRP A 1 191 ? -4.416 1.276 16.520 1.00 72.81 191 TRP A O 1
ATOM 1350 N N . ASN A 1 192 ? -3.380 2.144 18.315 1.00 65.69 192 ASN A N 1
ATOM 1351 C CA . ASN A 1 192 ? -3.974 1.218 19.263 1.00 65.69 192 ASN A CA 1
ATOM 1352 C C . ASN A 1 192 ? -5.184 1.854 19.964 1.00 65.69 192 ASN A C 1
ATOM 1354 O O . ASN A 1 192 ? -5.116 2.973 20.467 1.00 65.69 192 ASN A O 1
ATOM 1358 N N . LEU A 1 193 ? -6.305 1.128 20.012 1.00 56.25 193 LEU A N 1
ATOM 1359 C CA . LEU A 1 193 ? -7.476 1.528 20.801 1.00 56.25 193 LEU A CA 1
ATOM 1360 C C . LEU A 1 193 ? -7.304 1.264 22.298 1.00 56.25 193 LEU A C 1
ATOM 1362 O O . LEU A 1 193 ? -7.689 2.091 23.117 1.00 56.25 193 LEU A O 1
ATOM 1366 N N . ALA A 1 194 ? -6.744 0.106 22.657 1.00 55.91 194 ALA A N 1
ATOM 1367 C CA . ALA A 1 194 ? -6.548 -0.328 24.040 1.00 55.91 194 ALA A CA 1
ATOM 1368 C C . ALA A 1 194 ? -5.478 0.502 24.766 1.00 55.91 194 ALA A C 1
ATOM 1370 O O . ALA A 1 194 ? -5.458 0.574 25.994 1.00 55.91 194 ALA A O 1
ATOM 1371 N N . ARG A 1 195 ? -4.584 1.139 24.007 1.00 59.53 195 ARG A N 1
ATOM 1372 C CA . ARG A 1 195 ? -3.645 2.152 24.486 1.00 59.53 195 ARG A CA 1
ATOM 1373 C C . ARG A 1 195 ? -3.694 3.292 23.479 1.00 59.53 195 ARG A C 1
ATOM 1375 O O . ARG A 1 195 ? -3.141 3.075 22.410 1.00 59.53 195 ARG A O 1
ATOM 1382 N N . PRO A 1 196 ? -4.322 4.445 23.769 1.00 58.34 196 PRO A N 1
ATOM 1383 C CA . PRO A 1 196 ? -4.532 5.534 22.809 1.00 58.34 196 PRO A CA 1
ATOM 1384 C C . PRO A 1 196 ? -3.207 6.229 22.456 1.00 58.34 196 PRO A C 1
ATOM 1386 O O . PRO A 1 196 ? -2.938 7.364 22.837 1.00 58.34 196 PRO A O 1
ATOM 1389 N N . GLN A 1 197 ? -2.350 5.504 21.756 1.00 60.31 197 GLN A N 1
ATOM 1390 C CA . GLN A 1 197 ? -1.025 5.888 21.318 1.00 60.31 197 GLN A CA 1
ATOM 1391 C C . GLN A 1 197 ? -0.722 5.179 19.997 1.00 60.31 197 GLN A C 1
ATOM 1393 O O . GLN A 1 197 ? -1.244 4.096 19.704 1.00 60.31 197 GLN A O 1
ATOM 1398 N N . VAL A 1 198 ? 0.169 5.777 19.209 1.00 58.00 198 VAL A N 1
ATOM 1399 C CA . VAL A 1 198 ? 0.644 5.168 17.966 1.00 58.00 198 VAL A CA 1
ATOM 1400 C C . VAL A 1 198 ? 1.424 3.907 18.295 1.00 58.00 198 VAL A C 1
ATOM 1402 O O . VAL A 1 198 ? 2.316 3.920 19.148 1.00 58.00 198 VAL A O 1
ATOM 1405 N N . LEU A 1 199 ? 1.150 2.839 17.558 1.00 61.34 199 LEU A N 1
ATOM 1406 C CA . LEU A 1 199 ? 2.069 1.724 17.419 1.00 61.34 199 LEU A CA 1
ATOM 1407 C C . LEU A 1 199 ? 2.889 1.950 16.157 1.00 61.34 199 LEU A C 1
ATOM 1409 O O . LEU A 1 199 ? 2.434 1.740 15.033 1.00 61.34 199 LEU A O 1
ATOM 1413 N N . LEU A 1 200 ? 4.120 2.401 16.356 1.00 58.94 200 LEU A N 1
ATOM 1414 C CA . LEU A 1 200 ? 5.117 2.417 15.302 1.00 58.94 200 LEU A CA 1
ATOM 1415 C C . LEU A 1 200 ? 5.812 1.055 15.305 1.00 58.94 200 LEU A C 1
ATOM 1417 O O . LEU A 1 200 ? 6.443 0.695 16.300 1.00 58.94 200 LEU A O 1
ATOM 1421 N N . SER A 1 201 ? 5.679 0.289 14.221 1.00 56.56 201 SER A N 1
ATOM 1422 C CA . SER A 1 201 ? 6.293 -1.031 14.112 1.00 56.56 201 SER A CA 1
ATOM 1423 C C . SER A 1 201 ? 7.301 -1.105 12.981 1.00 56.56 201 SER A C 1
ATOM 1425 O O . SER A 1 201 ? 7.045 -0.697 11.848 1.00 56.56 201 SER A O 1
ATOM 1427 N N . THR A 1 202 ? 8.463 -1.671 13.299 1.00 52.00 202 THR A N 1
ATOM 1428 C CA . THR A 1 202 ? 9.555 -1.900 12.347 1.00 52.00 202 THR A CA 1
ATOM 1429 C C . THR A 1 202 ? 9.275 -3.058 11.389 1.00 52.00 202 THR A C 1
ATOM 1431 O O . THR A 1 202 ? 9.969 -3.176 10.387 1.00 52.00 202 THR A O 1
ATOM 1434 N N . GLY A 1 203 ? 8.271 -3.901 11.660 1.00 59.66 203 GLY A N 1
ATOM 1435 C CA . GLY A 1 203 ? 7.966 -5.073 10.846 1.00 59.66 203 GLY A CA 1
ATOM 1436 C C . GLY A 1 203 ? 6.820 -5.912 11.404 1.00 59.66 203 GLY A C 1
ATOM 1437 O O . GLY A 1 203 ? 6.772 -6.134 12.614 1.00 59.66 203 GLY A O 1
ATOM 1438 N N . PHE A 1 204 ? 5.956 -6.465 10.547 1.00 60.78 204 PHE A N 1
ATOM 1439 C CA . PHE A 1 204 ? 5.178 -7.644 10.944 1.00 60.78 204 PHE A CA 1
ATOM 1440 C C . PHE A 1 204 ? 6.147 -8.813 11.168 1.00 60.78 204 PHE A C 1
ATOM 1442 O O . PHE A 1 204 ? 6.838 -9.238 10.237 1.00 60.78 204 PHE A O 1
ATOM 1449 N N . ARG A 1 205 ? 6.230 -9.331 12.398 1.00 49.75 205 ARG A N 1
ATOM 1450 C CA . ARG A 1 205 ? 7.119 -10.454 12.729 1.00 49.75 205 ARG A CA 1
ATOM 1451 C C . ARG A 1 205 ? 6.302 -11.730 12.883 1.00 49.75 205 ARG A C 1
ATOM 1453 O O . ARG A 1 205 ? 5.348 -11.779 13.651 1.00 49.75 205 ARG A O 1
ATOM 1460 N N . ALA A 1 206 ? 6.700 -12.765 12.149 1.00 45.44 206 ALA A N 1
ATOM 1461 C CA . ALA A 1 206 ? 6.205 -14.127 12.320 1.00 45.44 206 ALA A CA 1
ATOM 1462 C C . ALA A 1 206 ? 6.985 -14.812 13.452 1.00 45.44 206 ALA A C 1
ATOM 1464 O O . ALA A 1 206 ? 7.643 -15.830 13.238 1.00 45.44 206 ALA A O 1
ATOM 1465 N N . ASP A 1 207 ? 7.001 -14.207 14.637 1.00 36.72 207 ASP A N 1
ATOM 1466 C CA . ASP A 1 207 ? 7.632 -14.844 15.783 1.00 36.72 207 ASP A CA 1
ATOM 1467 C C . ASP A 1 207 ? 6.633 -15.842 16.379 1.00 36.72 207 ASP A C 1
ATOM 1469 O O . ASP A 1 207 ? 5.566 -15.468 16.851 1.00 36.72 207 ASP A O 1
ATOM 1473 N N . PHE A 1 208 ? 7.040 -17.112 16.334 1.00 32.38 208 PHE A N 1
ATOM 1474 C CA . PHE A 1 208 ? 6.386 -18.328 16.828 1.00 32.38 208 PHE A CA 1
ATOM 1475 C C . PHE A 1 208 ? 5.329 -18.987 15.928 1.00 32.38 208 PHE A C 1
ATOM 1477 O O . PHE A 1 208 ? 4.147 -18.687 15.957 1.00 32.38 208 PHE A O 1
ATOM 1484 N N . PHE A 1 209 ? 5.832 -19.974 15.176 1.00 30.72 209 PHE A N 1
ATOM 1485 C CA . PHE A 1 209 ? 5.212 -21.256 14.830 1.00 30.72 209 PHE A CA 1
ATOM 1486 C C . PHE A 1 209 ? 3.700 -21.293 14.542 1.00 30.72 209 PHE A C 1
ATOM 1488 O O . PHE A 1 209 ? 2.862 -21.250 15.433 1.00 30.72 209 PHE A O 1
ATOM 1495 N N . SER A 1 210 ? 3.417 -21.674 13.297 1.00 31.25 210 SER A N 1
ATOM 1496 C CA . SER A 1 210 ? 2.184 -22.293 12.801 1.00 31.25 210 SER A CA 1
ATOM 1497 C C . SER A 1 210 ? 1.076 -21.365 12.300 1.00 31.25 210 SER A C 1
ATOM 1499 O O . SER A 1 210 ? 0.853 -20.248 12.748 1.00 31.25 210 SER A O 1
ATOM 1501 N N . SER A 1 211 ? 0.459 -21.874 11.242 1.00 33.38 211 SER A N 1
ATOM 1502 C CA . SER A 1 211 ? -0.665 -21.364 10.474 1.00 33.38 211 SER A CA 1
ATOM 1503 C C . SER A 1 211 ? -1.794 -20.795 11.337 1.00 33.38 211 SER A C 1
ATOM 1505 O O . SER A 1 211 ? -2.316 -21.502 12.191 1.00 33.38 211 SER A O 1
ATOM 1507 N N . ALA A 1 212 ? -2.229 -19.577 11.000 1.00 34.16 212 ALA A N 1
ATOM 1508 C CA . ALA A 1 212 ? -3.458 -18.928 11.467 1.00 34.16 212 ALA A CA 1
ATOM 1509 C C . ALA A 1 212 ? -3.465 -18.432 12.932 1.00 34.16 212 ALA A C 1
ATOM 1511 O O . ALA A 1 212 ? -4.182 -18.948 13.782 1.00 34.16 212 ALA A O 1
ATOM 1512 N N . ALA A 1 213 ? -2.732 -17.350 13.206 1.00 36.09 213 ALA A N 1
ATOM 1513 C CA . ALA A 1 213 ? -2.916 -16.489 14.381 1.00 36.09 213 ALA A CA 1
ATOM 1514 C C . ALA A 1 213 ? -2.581 -15.026 13.999 1.00 36.09 213 ALA A C 1
ATOM 1516 O O . ALA A 1 213 ? -1.832 -14.826 13.036 1.00 36.09 213 ALA A O 1
ATOM 1517 N N . PRO A 1 214 ? -3.151 -14.003 14.674 1.00 43.94 214 PRO A N 1
ATOM 1518 C CA . PRO A 1 214 ? -2.994 -12.604 14.274 1.00 43.94 214 PRO A CA 1
ATOM 1519 C C . PRO A 1 214 ? -1.524 -12.183 14.284 1.00 43.94 214 PRO A C 1
ATOM 1521 O O . PRO A 1 214 ? -0.770 -12.505 15.202 1.00 43.94 214 PRO A O 1
ATOM 1524 N N . LEU A 1 215 ? -1.125 -11.445 13.250 1.00 51.25 215 LEU A N 1
ATOM 1525 C CA . LEU A 1 215 ? 0.228 -10.922 13.129 1.00 51.25 215 LEU A CA 1
ATOM 1526 C C . LEU A 1 215 ? 0.477 -9.876 14.221 1.00 51.25 215 LEU A C 1
ATOM 1528 O O . LEU A 1 215 ? -0.385 -9.066 14.553 1.00 51.25 215 LEU A O 1
ATOM 1532 N N . MET A 1 216 ? 1.661 -9.916 14.824 1.00 46.59 216 MET A N 1
ATOM 1533 C CA . MET A 1 216 ? 1.990 -9.030 15.936 1.00 46.59 216 MET A CA 1
ATOM 1534 C C . MET A 1 216 ? 2.930 -7.922 15.476 1.00 46.59 216 MET A C 1
ATOM 1536 O O . MET A 1 216 ? 3.941 -8.173 14.813 1.00 46.59 216 MET A O 1
ATOM 1540 N N . LEU A 1 217 ? 2.598 -6.686 15.851 1.00 47.09 217 LEU A N 1
ATOM 1541 C CA . LEU A 1 217 ? 3.529 -5.574 15.747 1.00 47.09 217 LEU A CA 1
ATOM 1542 C C . LEU A 1 217 ? 4.552 -5.672 16.876 1.00 47.09 217 LEU A C 1
ATOM 1544 O O . LEU A 1 217 ? 4.200 -5.831 18.048 1.00 47.09 217 LEU A O 1
ATOM 1548 N N . VAL A 1 218 ? 5.828 -5.506 16.539 1.00 38.97 218 VAL A N 1
ATOM 1549 C CA . VAL A 1 218 ? 6.880 -5.345 17.547 1.00 38.97 218 VAL A CA 1
ATOM 1550 C C . VAL A 1 218 ? 7.050 -3.865 17.863 1.00 38.97 218 VAL A C 1
ATOM 1552 O O . VAL A 1 218 ? 7.262 -3.057 16.957 1.00 38.97 218 VAL A O 1
ATOM 1555 N N . ARG A 1 219 ? 7.003 -3.533 19.158 1.00 37.97 219 ARG A N 1
ATOM 1556 C CA . ARG A 1 219 ? 7.534 -2.287 19.723 1.00 37.97 219 ARG A CA 1
ATOM 1557 C C . ARG A 1 219 ? 8.613 -2.626 20.760 1.00 37.97 219 ARG A C 1
ATOM 1559 O O . ARG A 1 219 ? 8.427 -3.568 21.534 1.00 37.97 219 ARG A O 1
ATOM 1566 N N . PRO A 1 220 ? 9.697 -1.852 20.871 1.00 35.56 220 PRO A N 1
ATOM 1567 C CA . PRO A 1 220 ? 10.476 -1.811 22.100 1.00 35.56 220 PRO A CA 1
ATOM 1568 C C . PRO A 1 220 ? 9.636 -1.072 23.154 1.00 35.56 220 PRO A C 1
ATOM 1570 O O . PRO A 1 220 ? 9.474 0.142 23.078 1.00 35.56 220 PRO A O 1
ATOM 1573 N N . ALA A 1 221 ? 9.040 -1.783 24.111 1.00 37.69 221 ALA A N 1
ATOM 1574 C CA . ALA A 1 221 ? 8.397 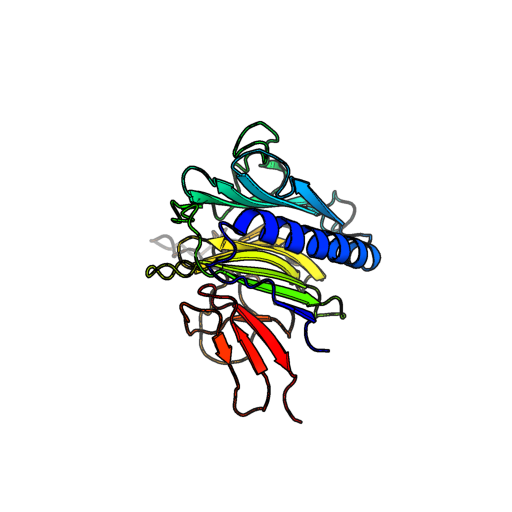-1.144 25.261 1.00 37.69 221 ALA A CA 1
ATOM 1575 C C . ALA A 1 221 ? 9.428 -0.984 26.383 1.00 37.69 221 ALA A C 1
ATOM 1577 O O . ALA A 1 221 ? 10.037 -1.970 26.780 1.00 37.69 221 ALA A O 1
ATOM 1578 N N . GLN A 1 222 ? 9.619 0.225 26.913 1.00 36.25 222 GLN A N 1
ATOM 1579 C CA . GLN A 1 222 ? 10.296 0.402 28.199 1.00 36.25 222 GLN A CA 1
ATOM 1580 C C . GLN A 1 222 ? 9.278 0.182 29.320 1.00 36.25 222 GLN A C 1
ATOM 1582 O O . GLN A 1 222 ? 8.190 0.758 29.307 1.00 36.25 222 GLN A O 1
ATOM 1587 N N . TRP A 1 223 ? 9.612 -0.684 30.273 1.00 35.88 223 TRP A N 1
ATOM 1588 C CA . TRP A 1 223 ? 8.789 -0.905 31.457 1.00 35.88 223 TRP A CA 1
ATOM 1589 C C . TRP A 1 223 ? 8.994 0.266 32.429 1.00 35.88 223 TRP A C 1
ATOM 1591 O O . TRP A 1 223 ? 10.134 0.588 32.756 1.00 35.88 223 TRP A O 1
ATOM 1601 N N . LEU A 1 224 ? 7.912 0.891 32.899 1.00 36.75 224 LEU A N 1
ATOM 1602 C CA . LEU A 1 224 ? 7.932 1.769 34.073 1.00 36.75 224 LEU A CA 1
ATOM 1603 C C . LEU A 1 224 ? 7.415 0.937 35.258 1.00 36.75 224 LEU A C 1
ATOM 1605 O O . LEU A 1 224 ? 6.226 0.612 35.274 1.00 36.75 224 LEU A O 1
ATOM 1609 N N . PRO A 1 225 ? 8.270 0.529 36.214 1.00 37.41 225 PRO A N 1
ATOM 1610 C CA . PRO A 1 225 ? 7.830 -0.264 37.354 1.00 37.41 225 PRO A CA 1
ATOM 1611 C C . PRO A 1 225 ? 6.773 0.455 38.192 1.00 37.41 225 PRO A C 1
ATOM 1613 O O . PRO A 1 225 ? 6.997 1.579 38.627 1.00 37.41 225 PRO A O 1
ATOM 1616 N N . ILE A 1 226 ? 5.658 -0.223 38.480 1.00 40.69 226 ILE A N 1
ATOM 1617 C CA . ILE A 1 226 ? 4.641 0.233 39.450 1.00 40.69 226 ILE A CA 1
ATOM 1618 C C . ILE A 1 226 ? 4.900 -0.336 40.862 1.00 40.69 226 ILE A C 1
ATOM 1620 O O . ILE A 1 226 ? 4.283 0.095 41.828 1.00 40.69 226 ILE A O 1
ATOM 1624 N N . THR A 1 227 ? 5.844 -1.261 41.048 1.00 36.31 227 THR A N 1
ATOM 1625 C CA . THR A 1 227 ? 6.102 -1.881 42.363 1.00 36.31 227 THR A CA 1
ATOM 1626 C C . THR A 1 227 ? 7.335 -1.291 43.063 1.00 36.31 227 THR A C 1
ATOM 1628 O O . THR A 1 227 ? 8.445 -1.533 42.589 1.00 36.31 227 THR A O 1
ATOM 1631 N N . PRO A 1 228 ? 7.193 -0.596 44.214 1.00 34.28 228 PRO A N 1
ATOM 1632 C CA . PRO A 1 228 ? 8.310 0.033 44.931 1.00 34.28 228 PRO A CA 1
ATOM 1633 C C . PRO A 1 228 ? 9.246 -0.921 45.699 1.00 34.28 228 PRO A C 1
ATOM 1635 O O . PRO A 1 228 ? 10.034 -0.448 46.510 1.00 34.28 228 PRO A O 1
ATOM 1638 N N . THR A 1 229 ? 9.158 -2.246 45.543 1.00 37.62 229 THR A N 1
ATOM 1639 C CA . THR A 1 229 ? 9.695 -3.167 46.571 1.00 37.62 229 THR A CA 1
ATOM 1640 C C . THR A 1 229 ? 10.568 -4.321 46.085 1.00 37.62 229 THR A C 1
ATOM 1642 O O . THR A 1 229 ? 10.942 -5.161 46.900 1.00 37.62 229 THR A O 1
ATOM 1645 N N . VAL A 1 230 ? 10.983 -4.366 44.815 1.00 39.09 230 VAL A N 1
ATOM 1646 C CA . VAL A 1 230 ? 11.949 -5.384 44.355 1.00 39.09 230 VAL A CA 1
ATOM 1647 C C . VAL A 1 230 ? 13.206 -4.710 43.814 1.00 39.09 230 VAL A C 1
ATOM 1649 O O . VAL A 1 230 ? 13.223 -4.193 42.699 1.00 39.09 230 VAL A O 1
ATOM 1652 N N . PHE A 1 231 ? 14.266 -4.707 44.624 1.00 37.25 231 PHE A N 1
ATOM 1653 C CA . PHE A 1 231 ? 15.602 -4.284 44.209 1.00 37.25 231 PHE A CA 1
ATOM 1654 C C . PHE A 1 231 ? 16.207 -5.343 43.279 1.00 37.25 231 PHE A C 1
ATOM 1656 O O . PHE A 1 231 ? 16.668 -6.387 43.734 1.00 37.25 231 PHE A O 1
ATOM 1663 N N . TYR A 1 232 ? 16.236 -5.066 41.978 1.00 39.66 232 TYR A N 1
ATOM 1664 C CA . TYR A 1 232 ? 17.079 -5.804 41.038 1.00 39.66 232 TYR A CA 1
ATOM 1665 C C . TYR A 1 232 ? 18.452 -5.116 40.949 1.00 39.66 232 TYR A C 1
ATOM 1667 O O . TYR A 1 232 ? 18.529 -3.920 40.684 1.00 39.66 232 TYR A O 1
ATOM 1675 N N . GLN A 1 233 ? 19.543 -5.863 41.173 1.00 45.56 233 GLN A N 1
ATOM 1676 C CA . GLN A 1 233 ? 20.928 -5.357 41.068 1.00 45.56 233 GLN A CA 1
ATOM 1677 C C . GLN A 1 233 ? 21.381 -5.090 39.620 1.00 45.56 233 GLN A C 1
ATOM 1679 O O . GLN A 1 233 ? 22.405 -4.449 39.400 1.00 45.56 233 GLN A O 1
ATOM 1684 N N . GLN A 1 234 ? 20.622 -5.562 38.631 1.00 47.31 234 GLN A N 1
ATOM 1685 C CA . GLN A 1 234 ? 20.812 -5.262 37.215 1.00 47.31 234 GLN A CA 1
ATOM 1686 C C . GLN A 1 234 ? 19.472 -4.820 36.620 1.00 47.31 234 GLN A C 1
ATOM 1688 O O . GLN A 1 234 ? 18.441 -5.375 37.011 1.00 47.31 234 GLN A O 1
ATOM 1693 N N . PRO A 1 235 ? 19.447 -3.860 35.676 1.00 45.94 235 PRO A N 1
ATOM 1694 C CA . PRO A 1 235 ? 18.235 -3.566 34.927 1.00 45.94 235 PRO A CA 1
ATOM 1695 C C . PRO A 1 235 ? 17.774 -4.854 34.247 1.00 45.94 235 PRO A C 1
ATOM 1697 O O . PRO A 1 235 ? 18.504 -5.417 33.428 1.00 45.94 235 PRO A O 1
ATOM 1700 N N . LEU A 1 236 ? 16.582 -5.344 34.594 1.00 43.00 236 LEU A N 1
ATOM 1701 C CA . LEU A 1 236 ? 15.961 -6.397 33.800 1.00 43.00 236 LEU A CA 1
ATOM 1702 C C . LEU A 1 236 ? 15.849 -5.889 32.355 1.00 43.00 236 LEU A C 1
ATOM 1704 O O . LEU A 1 236 ? 15.502 -4.716 32.159 1.00 43.00 236 LEU A O 1
ATOM 1708 N N . PRO A 1 237 ? 16.130 -6.731 31.342 1.00 42.38 237 PRO A N 1
ATOM 1709 C CA . PRO A 1 237 ? 15.840 -6.357 29.971 1.00 42.38 237 PRO A CA 1
ATOM 1710 C C . PRO A 1 237 ? 14.360 -5.951 29.892 1.00 42.38 237 PRO A C 1
ATOM 1712 O O . PRO A 1 237 ? 13.515 -6.609 30.507 1.00 42.38 237 PRO A O 1
ATOM 1715 N N . PRO A 1 238 ? 14.035 -4.848 29.201 1.00 41.28 238 PRO A N 1
ATOM 1716 C CA . PRO A 1 238 ? 12.676 -4.335 29.154 1.00 41.28 238 PRO A CA 1
ATOM 1717 C C . PRO A 1 238 ? 11.697 -5.434 28.724 1.00 41.28 238 PRO A C 1
ATOM 1719 O O . PRO A 1 238 ? 11.907 -6.090 27.703 1.0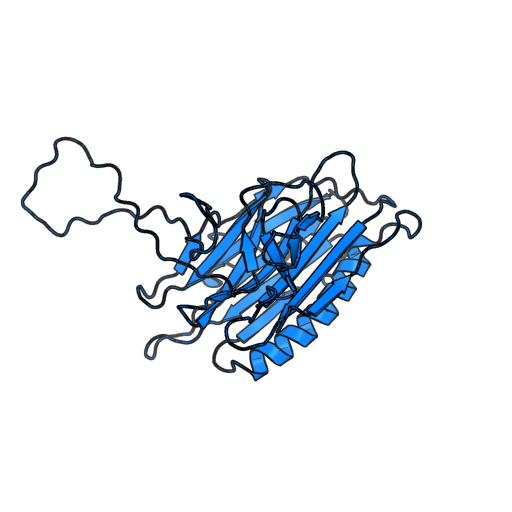0 41.28 238 PRO A O 1
ATOM 1722 N N . VAL A 1 239 ? 10.624 -5.629 29.501 1.00 39.88 239 VAL A N 1
ATOM 1723 C CA . VAL A 1 239 ? 9.536 -6.538 29.126 1.00 39.88 239 VAL A CA 1
ATOM 1724 C C . VAL A 1 239 ? 8.896 -5.989 27.856 1.00 39.88 239 VAL A C 1
ATOM 1726 O O . VAL A 1 239 ? 8.215 -4.962 27.878 1.00 39.88 239 VAL A O 1
ATOM 1729 N N . GLN A 1 240 ? 9.123 -6.672 26.739 1.00 42.59 240 GLN A N 1
ATOM 1730 C CA . GLN A 1 240 ? 8.487 -6.340 25.474 1.00 42.59 240 GLN A CA 1
ATOM 1731 C C . GLN A 1 240 ? 7.004 -6.706 25.573 1.00 42.59 240 GLN A C 1
ATOM 1733 O O . GLN A 1 240 ? 6.651 -7.849 25.837 1.00 42.59 240 GLN A O 1
ATOM 1738 N N . TRP A 1 241 ? 6.131 -5.714 25.412 1.00 41.03 241 TRP A N 1
ATOM 1739 C CA . TRP A 1 241 ? 4.697 -5.936 25.243 1.00 41.03 241 TRP A CA 1
ATOM 1740 C C . TRP A 1 241 ? 4.338 -5.726 23.781 1.00 41.03 241 TRP A C 1
ATOM 1742 O O . TRP A 1 241 ? 4.571 -4.631 23.259 1.00 41.03 241 TRP A O 1
ATOM 1752 N N . TRP A 1 242 ? 3.709 -6.730 23.179 1.00 49.66 242 TRP A N 1
ATOM 1753 C CA . TRP A 1 242 ? 3.193 -6.693 21.816 1.00 49.66 242 TRP A CA 1
ATOM 1754 C C . TRP A 1 242 ? 1.712 -6.349 21.838 1.00 49.66 242 TRP A C 1
ATOM 1756 O O . TRP A 1 242 ? 0.927 -7.005 22.517 1.00 49.66 242 TRP A O 1
ATOM 1766 N N . ASP A 1 243 ? 1.343 -5.314 21.096 1.00 52.47 243 ASP A N 1
ATOM 1767 C CA . ASP A 1 243 ? -0.055 -5.032 20.803 1.00 52.47 243 ASP A CA 1
ATOM 1768 C C . ASP A 1 243 ? -0.304 -5.552 19.369 1.00 52.47 243 ASP A C 1
ATOM 1770 O O . ASP A 1 243 ? 0.414 -5.139 18.450 1.00 52.47 243 ASP A O 1
ATOM 1774 N N . PRO A 1 244 ? -1.224 -6.511 19.156 1.00 57.09 244 PRO A N 1
ATOM 1775 C CA . PRO A 1 244 ? -1.412 -7.127 17.846 1.00 57.09 244 PRO A CA 1
ATOM 1776 C C . PRO A 1 244 ? -2.063 -6.146 16.862 1.00 57.09 244 PRO A C 1
ATOM 1778 O O . PRO A 1 244 ? -2.967 -5.406 17.241 1.00 57.09 244 PRO A O 1
ATOM 1781 N N . VAL A 1 245 ? -1.634 -6.180 15.596 1.00 65.44 245 VAL A N 1
ATOM 1782 C CA . VAL A 1 245 ? -2.415 -5.646 14.469 1.00 65.44 245 VAL A CA 1
ATOM 1783 C C . VAL A 1 245 ? -2.826 -6.829 13.633 1.00 65.44 245 VAL A C 1
ATOM 1785 O O . VAL A 1 245 ? -1.998 -7.479 12.995 1.00 65.44 245 VAL A O 1
ATOM 1788 N N . ALA A 1 246 ? -4.112 -7.126 13.662 1.00 73.19 246 ALA A N 1
ATOM 1789 C CA . ALA A 1 246 ? -4.625 -8.283 12.977 1.00 73.19 246 ALA A CA 1
ATOM 1790 C C . ALA A 1 246 ? -4.957 -7.887 11.538 1.00 73.19 246 ALA A C 1
ATOM 1792 O O . ALA A 1 246 ? -5.843 -7.070 11.282 1.00 73.19 246 ALA A O 1
ATOM 1793 N N . LEU A 1 247 ? -4.217 -8.468 10.593 1.00 76.44 247 LEU A N 1
ATOM 1794 C CA . LEU A 1 247 ? -4.526 -8.300 9.182 1.00 76.44 247 LEU A CA 1
ATOM 1795 C C . LEU A 1 247 ? -5.921 -8.876 8.866 1.00 76.44 247 LEU A C 1
ATOM 1797 O O . LEU A 1 247 ? -6.336 -9.859 9.491 1.00 76.44 247 LEU A O 1
ATOM 1801 N N . PRO A 1 248 ? -6.611 -8.313 7.861 1.00 82.12 248 PRO A N 1
ATOM 1802 C CA . PRO A 1 248 ? -7.728 -8.954 7.177 1.00 82.12 248 PRO A CA 1
ATOM 1803 C C . PRO A 1 248 ? -7.506 -10.450 6.933 1.00 82.12 248 PRO A C 1
ATOM 1805 O O . PRO A 1 248 ? -6.406 -10.855 6.578 1.00 82.12 248 PRO A O 1
ATOM 1808 N N . VAL A 1 249 ? -8.553 -11.275 7.041 1.00 79.38 249 VAL A N 1
ATOM 1809 C CA . VAL A 1 249 ? -8.452 -12.748 6.881 1.00 79.38 249 VAL A CA 1
ATOM 1810 C C . VAL A 1 249 ? -7.949 -13.199 5.496 1.00 79.38 249 VAL A C 1
ATOM 1812 O O . VAL A 1 249 ? -7.435 -14.311 5.338 1.00 79.38 249 VAL A O 1
ATOM 1815 N N . ASP A 1 250 ? -8.071 -12.322 4.500 1.00 84.25 250 ASP A N 1
ATOM 1816 C CA . ASP A 1 250 ? -7.573 -12.534 3.139 1.00 84.25 250 ASP A CA 1
ATOM 1817 C C . ASP A 1 250 ? -6.110 -12.114 2.967 1.00 84.25 250 ASP A C 1
ATOM 1819 O O . ASP A 1 250 ? -5.544 -12.283 1.890 1.00 84.25 250 ASP A O 1
ATOM 1823 N N . LEU A 1 251 ? -5.484 -11.583 4.015 1.00 83.50 251 LEU A N 1
ATOM 1824 C CA . LEU A 1 251 ? -4.072 -11.251 4.069 1.00 83.50 251 LEU A CA 1
ATOM 1825 C C . LEU A 1 251 ? -3.375 -12.141 5.095 1.00 83.50 251 LEU A C 1
ATOM 1827 O O . LEU A 1 251 ? -3.843 -12.341 6.213 1.00 83.50 251 LEU A O 1
ATOM 1831 N N . ALA A 1 252 ? -2.209 -12.658 4.732 1.00 77.25 252 ALA A N 1
ATOM 1832 C CA . ALA A 1 252 ? -1.365 -13.404 5.656 1.00 77.25 252 ALA A CA 1
ATOM 1833 C C . ALA A 1 252 ? 0.112 -13.161 5.353 1.00 77.25 252 ALA A C 1
ATOM 1835 O O . ALA A 1 252 ? 0.466 -12.625 4.304 1.00 77.25 252 ALA A O 1
ATOM 1836 N N . ILE A 1 253 ? 0.985 -13.578 6.268 1.00 73.38 253 ILE A N 1
ATOM 1837 C CA . ILE A 1 253 ? 2.432 -13.572 6.053 1.00 73.38 253 ILE A CA 1
ATOM 1838 C C . ILE A 1 253 ? 2.943 -15.004 6.142 1.00 73.38 253 ILE A C 1
ATOM 1840 O O . ILE A 1 253 ? 2.747 -15.681 7.150 1.00 73.38 253 ILE A O 1
ATOM 1844 N N . TYR A 1 254 ? 3.619 -15.469 5.095 1.00 65.81 254 TYR A N 1
ATOM 1845 C CA . TYR A 1 254 ? 4.221 -16.800 5.053 1.00 65.81 254 TYR A CA 1
ATOM 1846 C C . TYR A 1 254 ? 5.709 -16.745 5.394 1.00 65.81 254 TYR A C 1
ATOM 1848 O O . TYR A 1 254 ? 6.460 -15.935 4.868 1.00 65.81 254 TYR A O 1
ATOM 1856 N N . ASN A 1 255 ? 6.203 -17.684 6.203 1.00 57.47 255 ASN A N 1
ATOM 1857 C CA . ASN A 1 255 ? 7.631 -17.756 6.554 1.00 57.47 255 ASN A CA 1
ATOM 1858 C C . ASN A 1 255 ? 8.542 -18.243 5.397 1.00 57.47 255 ASN A C 1
ATOM 1860 O O . ASN A 1 255 ? 9.668 -18.679 5.619 1.00 57.47 255 ASN A O 1
ATOM 1864 N N . ARG A 1 256 ? 8.059 -18.220 4.148 1.00 53.75 256 ARG A N 1
ATOM 1865 C CA . ARG A 1 256 ? 8.855 -18.527 2.956 1.00 53.75 256 ARG A CA 1
ATOM 1866 C C . ARG A 1 256 ? 9.034 -17.260 2.136 1.00 53.75 256 ARG A C 1
ATOM 1868 O O . ARG A 1 256 ? 8.074 -16.670 1.647 1.00 53.75 256 ARG A O 1
ATOM 1875 N N . THR A 1 257 ? 10.285 -16.852 1.974 1.00 54.44 257 THR A N 1
ATOM 1876 C CA . THR A 1 257 ? 10.634 -15.755 1.077 1.00 54.44 257 THR A CA 1
ATOM 1877 C C . THR A 1 257 ? 10.741 -16.318 -0.334 1.00 54.44 257 THR A C 1
ATOM 1879 O O . THR A 1 257 ? 11.706 -17.014 -0.648 1.00 54.44 257 THR A O 1
ATOM 1882 N N . PHE A 1 258 ? 9.760 -16.031 -1.185 1.00 55.97 258 PHE A N 1
ATOM 1883 C CA . PHE A 1 258 ? 9.937 -16.167 -2.620 1.00 55.97 258 PHE A CA 1
ATOM 1884 C C . PHE A 1 258 ? 10.441 -14.837 -3.150 1.00 55.97 258 PHE A C 1
ATOM 1886 O O . PHE A 1 258 ? 10.012 -13.761 -2.737 1.00 55.97 258 PHE A O 1
ATOM 1893 N N . THR A 1 259 ? 11.401 -14.930 -4.052 1.00 52.25 259 THR A N 1
ATOM 1894 C CA . THR A 1 259 ? 12.004 -13.778 -4.707 1.00 52.25 259 THR A CA 1
ATOM 1895 C C . THR A 1 259 ? 11.141 -13.242 -5.844 1.00 52.25 259 THR A C 1
ATOM 1897 O O . THR A 1 259 ? 11.577 -12.301 -6.501 1.00 52.25 259 THR A O 1
ATOM 1900 N N . SER A 1 260 ? 9.973 -13.861 -6.086 1.00 60.91 260 SER A N 1
ATOM 1901 C CA . SER A 1 260 ? 9.010 -13.557 -7.141 1.00 60.91 260 SER A CA 1
ATOM 1902 C C . SER A 1 260 ? 7.581 -13.332 -6.620 1.00 60.91 260 SER A C 1
ATOM 1904 O O . SER A 1 260 ? 7.262 -13.718 -5.493 1.00 60.91 260 SER A O 1
ATOM 1906 N N . LEU A 1 261 ? 6.685 -12.798 -7.473 1.00 69.81 261 LEU A N 1
ATOM 1907 C CA . LEU A 1 261 ? 5.260 -13.110 -7.324 1.00 69.81 261 LEU A CA 1
ATOM 1908 C C . LEU A 1 261 ? 5.133 -14.637 -7.374 1.00 69.81 261 LEU A C 1
ATOM 1910 O O . LEU A 1 261 ? 5.724 -15.286 -8.244 1.00 69.81 261 LEU A O 1
ATOM 1914 N N . GLY A 1 262 ? 4.457 -15.210 -6.389 1.00 69.31 262 GLY A N 1
ATOM 1915 C CA . GLY A 1 262 ? 4.415 -16.654 -6.180 1.00 69.31 262 GLY A CA 1
ATOM 1916 C C . GLY A 1 262 ? 3.000 -17.104 -5.886 1.00 69.31 262 GLY A C 1
ATOM 1917 O O . GLY A 1 262 ? 2.213 -16.348 -5.333 1.00 69.31 262 GLY A O 1
ATOM 1918 N N . TYR A 1 263 ? 2.669 -18.331 -6.254 1.00 76.75 263 TYR A N 1
ATOM 1919 C CA . TYR A 1 263 ? 1.348 -18.885 -6.010 1.00 76.75 263 TYR A CA 1
ATOM 1920 C C . TYR A 1 263 ? 1.450 -20.043 -5.023 1.00 76.75 263 TYR A C 1
ATOM 1922 O O . TYR A 1 263 ? 2.297 -20.927 -5.168 1.00 76.75 263 TYR A O 1
ATOM 1930 N N . ILE A 1 264 ? 0.604 -20.016 -4.001 1.00 76.38 264 ILE A N 1
ATOM 1931 C CA . ILE A 1 264 ? 0.575 -20.999 -2.924 1.00 76.38 264 ILE A CA 1
ATOM 1932 C C . ILE A 1 264 ? -0.799 -21.655 -2.942 1.00 76.38 264 ILE A C 1
ATOM 1934 O O . ILE A 1 264 ? -1.826 -20.985 -2.858 1.00 76.38 264 ILE A O 1
ATOM 1938 N N . LYS A 1 265 ? -0.802 -22.984 -3.019 1.00 79.75 265 LYS A N 1
ATOM 1939 C CA . LYS A 1 265 ? -2.008 -23.810 -2.997 1.00 79.75 265 LYS A CA 1
ATOM 1940 C C . LYS A 1 265 ? -1.878 -24.866 -1.903 1.00 79.75 265 LYS A C 1
ATOM 1942 O O . LYS A 1 265 ? -1.274 -25.913 -2.148 1.00 79.75 265 LYS A O 1
ATOM 1947 N N . PRO A 1 266 ? -2.333 -24.570 -0.676 1.00 71.62 266 PRO A N 1
ATOM 1948 C CA . PRO A 1 266 ? -2.326 -25.537 0.411 1.00 71.62 266 PRO A CA 1
ATOM 1949 C C . PRO A 1 266 ? -3.324 -26.681 0.160 1.00 71.62 266 PRO A C 1
ATOM 1951 O O . PRO A 1 266 ? -4.163 -26.630 -0.740 1.00 71.62 266 PRO A O 1
ATOM 1954 N N . ALA A 1 267 ? -3.225 -27.741 0.967 1.00 76.19 267 ALA A N 1
ATOM 1955 C CA . ALA A 1 267 ? -4.069 -28.934 0.835 1.00 76.19 267 ALA A CA 1
ATOM 1956 C C . ALA A 1 267 ? -5.554 -28.686 1.169 1.00 76.19 267 ALA A C 1
ATOM 1958 O O . ALA A 1 267 ? -6.400 -29.474 0.761 1.00 76.19 267 ALA A O 1
ATOM 1959 N N . ASP A 1 268 ? -5.871 -27.590 1.864 1.00 74.12 268 ASP A N 1
ATOM 1960 C CA . ASP A 1 268 ? -7.240 -27.158 2.186 1.00 74.12 268 ASP A CA 1
ATOM 1961 C C . ASP A 1 268 ? -8.010 -26.598 0.971 1.00 74.12 268 ASP A C 1
ATOM 1963 O O . ASP A 1 268 ? -9.164 -26.187 1.081 1.00 74.12 268 ASP A O 1
ATOM 1967 N N . GLY A 1 269 ? -7.374 -26.559 -0.204 1.00 76.12 269 GLY A N 1
ATOM 1968 C CA . GLY A 1 269 ? -7.978 -26.092 -1.446 1.00 76.12 269 GLY A CA 1
ATOM 1969 C C . GLY A 1 269 ? -8.056 -24.570 -1.586 1.00 76.12 269 GLY A C 1
ATOM 1970 O O . GLY A 1 269 ? -8.539 -24.109 -2.627 1.00 76.12 269 GLY A O 1
ATOM 1971 N N . SER A 1 270 ? -7.558 -23.815 -0.597 1.00 77.81 270 SER A N 1
ATOM 1972 C CA . SER A 1 270 ? -7.372 -22.367 -0.704 1.00 77.81 270 SER A CA 1
ATOM 1973 C C . SER A 1 270 ? -6.256 -22.029 -1.692 1.00 77.81 270 SER A C 1
ATOM 1975 O O . SER A 1 270 ? -5.392 -22.849 -2.016 1.00 77.81 270 SER A O 1
ATOM 1977 N N . GLU A 1 271 ? -6.280 -20.808 -2.214 1.00 82.81 271 GLU A N 1
ATOM 1978 C CA . GLU A 1 271 ? -5.288 -20.340 -3.180 1.00 82.81 271 GLU A CA 1
ATOM 1979 C C . GLU A 1 271 ? -4.836 -18.940 -2.786 1.00 82.81 271 GLU A C 1
ATOM 1981 O O . GLU A 1 271 ? -5.661 -18.093 -2.440 1.00 82.81 271 GLU A O 1
ATOM 1986 N N . TRP A 1 272 ? -3.528 -18.701 -2.822 1.00 84.00 272 TRP A N 1
ATOM 1987 C CA . TRP A 1 272 ? -2.913 -17.475 -2.328 1.00 84.00 272 TRP A CA 1
ATOM 1988 C C . TRP A 1 272 ? -1.850 -16.962 -3.293 1.00 84.00 272 TRP A C 1
ATOM 1990 O O . TRP A 1 272 ? -1.055 -17.732 -3.832 1.00 84.00 272 TRP A O 1
ATOM 2000 N N . LEU A 1 273 ? -1.806 -15.645 -3.468 1.00 81.88 273 LEU A N 1
ATOM 2001 C CA . LEU A 1 273 ? -0.799 -14.938 -4.245 1.00 81.88 273 LEU A CA 1
ATOM 2002 C C . LEU A 1 273 ? 0.178 -14.234 -3.311 1.00 81.88 273 LEU A C 1
ATOM 2004 O O . LEU A 1 273 ? -0.196 -13.309 -2.598 1.00 81.88 273 LEU A O 1
ATOM 2008 N N . GLN A 1 274 ? 1.440 -14.631 -3.351 1.00 79.06 274 GLN A N 1
ATOM 2009 C CA . GLN A 1 274 ? 2.530 -13.933 -2.695 1.00 79.06 274 GLN A CA 1
ATOM 2010 C C . GLN A 1 274 ? 2.901 -12.651 -3.433 1.00 79.06 274 GLN A C 1
ATOM 2012 O O . GLN A 1 274 ? 3.202 -12.665 -4.627 1.00 79.06 274 GLN A O 1
ATOM 2017 N N . LEU A 1 275 ? 2.955 -11.557 -2.678 1.00 78.12 275 LEU A N 1
ATOM 2018 C CA . LEU A 1 275 ? 3.296 -10.216 -3.130 1.00 78.12 275 LEU A CA 1
ATOM 2019 C C . LEU A 1 275 ? 4.780 -9.922 -2.873 1.00 78.12 275 LEU A C 1
ATOM 2021 O O . LEU A 1 275 ? 5.167 -9.058 -2.083 1.00 78.12 275 LEU A O 1
ATOM 2025 N N . GLY A 1 276 ? 5.626 -10.697 -3.545 1.00 67.69 276 GLY A N 1
ATOM 2026 C CA . GLY A 1 276 ? 7.077 -10.556 -3.527 1.00 67.69 276 GLY A CA 1
ATOM 2027 C C . GLY A 1 276 ? 7.768 -10.989 -2.223 1.00 67.69 276 GLY A C 1
ATOM 2028 O O . GLY A 1 276 ? 7.310 -11.926 -1.562 1.00 67.69 276 GLY A O 1
ATOM 2029 N N . PRO A 1 277 ? 8.889 -10.359 -1.813 1.00 61.25 277 PRO A N 1
ATOM 2030 C CA . PRO A 1 277 ? 9.764 -10.864 -0.759 1.00 61.25 277 PRO A CA 1
ATOM 2031 C C . PRO A 1 277 ? 9.280 -10.432 0.629 1.00 61.25 277 PRO A C 1
ATOM 2033 O O . PRO A 1 277 ? 9.791 -10.914 1.633 1.00 61.25 277 PRO A O 1
ATOM 2036 N N . SER A 1 278 ? 8.259 -9.569 0.661 1.00 62.06 278 SER A N 1
ATOM 2037 C CA . SER A 1 278 ? 7.564 -9.039 1.830 1.00 62.06 278 SER A CA 1
ATOM 2038 C C . SER A 1 278 ? 6.890 -10.132 2.654 1.00 62.06 278 SER A C 1
ATOM 2040 O O . SER A 1 278 ? 6.370 -9.855 3.732 1.00 62.06 278 SER A O 1
ATOM 2042 N N . ARG A 1 279 ? 6.868 -11.372 2.130 1.00 73.06 279 ARG A N 1
ATOM 2043 C CA . ARG A 1 279 ? 6.190 -12.543 2.691 1.00 73.06 279 ARG A CA 1
ATOM 2044 C C . ARG A 1 279 ? 4.671 -12.383 2.782 1.00 73.06 279 ARG A C 1
ATOM 2046 O O . ARG A 1 279 ? 4.009 -13.329 3.200 1.00 73.06 279 ARG A O 1
ATOM 2053 N N . LEU A 1 280 ? 4.126 -11.235 2.370 1.00 80.00 280 LEU A N 1
ATOM 2054 C CA . LEU A 1 280 ? 2.697 -10.975 2.300 1.00 80.00 280 LEU A CA 1
ATOM 2055 C C . LEU A 1 280 ? 2.079 -11.837 1.212 1.00 80.00 280 LEU A C 1
ATOM 2057 O O . LEU A 1 280 ? 2.588 -11.904 0.091 1.00 80.00 280 LEU A O 1
ATOM 2061 N N . VAL A 1 281 ? 0.956 -12.452 1.535 1.00 81.19 281 VAL A N 1
ATOM 2062 C CA . VAL A 1 281 ? 0.131 -13.183 0.587 1.00 81.19 281 VAL A CA 1
ATOM 2063 C C . VAL A 1 281 ? -1.295 -12.660 0.644 1.00 81.19 281 VAL A C 1
ATOM 2065 O O . VAL A 1 281 ? -1.771 -12.259 1.707 1.00 81.19 281 VAL A O 1
ATOM 2068 N N . VAL A 1 282 ? -1.971 -12.699 -0.497 1.00 85.56 282 VAL A N 1
ATOM 2069 C CA . VAL A 1 282 ? -3.388 -12.364 -0.633 1.00 85.56 282 VAL A CA 1
ATOM 2070 C C . VAL A 1 282 ? -4.159 -13.601 -1.044 1.00 85.56 282 VAL A C 1
ATOM 2072 O O . VAL A 1 282 ? -3.741 -14.317 -1.955 1.00 85.56 282 VAL A O 1
ATOM 2075 N N . ARG A 1 283 ? -5.293 -13.854 -0.399 1.00 84.06 283 ARG A N 1
ATOM 2076 C CA . ARG A 1 283 ? -6.178 -14.959 -0.743 1.00 84.06 283 ARG A CA 1
ATOM 2077 C C . ARG A 1 283 ? -6.892 -14.684 -2.064 1.00 84.06 283 ARG A C 1
ATOM 2079 O O . ARG A 1 283 ? -7.562 -13.669 -2.232 1.00 84.06 283 ARG A O 1
ATOM 2086 N N . LEU A 1 284 ? -6.765 -15.635 -2.977 1.00 82.06 284 LEU A N 1
ATOM 2087 C CA . LEU A 1 284 ? -7.437 -15.678 -4.274 1.00 82.06 284 LEU A CA 1
ATOM 2088 C C . LEU A 1 284 ? -8.682 -16.562 -4.247 1.00 82.06 284 LEU A C 1
ATOM 2090 O O . LEU A 1 284 ? -9.622 -16.342 -5.007 1.00 82.06 284 LEU A O 1
ATOM 2094 N N . LYS A 1 285 ? -8.671 -17.585 -3.390 1.00 82.12 285 LYS A N 1
ATOM 2095 C CA . LYS A 1 285 ? -9.747 -18.564 -3.285 1.00 82.12 285 LYS A CA 1
ATOM 2096 C C . LYS A 1 285 ? -9.895 -19.044 -1.851 1.00 82.12 285 LYS A C 1
ATOM 2098 O O . LYS A 1 285 ? -8.900 -19.343 -1.188 1.00 82.12 285 LYS A O 1
ATOM 2103 N N . ASP A 1 286 ? -11.142 -19.138 -1.409 1.00 80.94 286 ASP A N 1
ATOM 2104 C CA . ASP A 1 286 ? -11.486 -19.711 -0.115 1.00 80.94 286 ASP A CA 1
ATOM 2105 C C . ASP A 1 286 ? -11.194 -21.226 -0.063 1.00 80.94 286 ASP A C 1
ATOM 2107 O O . ASP A 1 286 ? -11.173 -21.886 -1.109 1.00 80.94 286 ASP A O 1
ATOM 2111 N N . PRO A 1 287 ? -10.944 -21.786 1.137 1.00 75.00 287 PRO A N 1
ATOM 2112 C CA . PRO A 1 287 ? -10.812 -23.228 1.329 1.00 75.00 287 PRO A CA 1
ATOM 2113 C C . PRO A 1 287 ? -12.040 -23.986 0.815 1.00 75.00 287 PRO A C 1
ATOM 2115 O O . PRO A 1 287 ? -13.162 -23.475 0.852 1.00 75.00 287 PRO A O 1
ATOM 2118 N N . VAL A 1 288 ? -11.838 -25.223 0.364 1.00 72.69 288 VAL A N 1
ATOM 2119 C CA . VAL A 1 288 ? -12.952 -26.112 0.016 1.00 72.69 288 VAL A CA 1
ATOM 2120 C C . VAL A 1 288 ? -13.466 -26.730 1.317 1.00 72.69 288 VAL A C 1
ATOM 2122 O O . VAL A 1 288 ? -12.724 -27.450 1.981 1.00 72.69 288 VAL A O 1
ATOM 2125 N N . SER A 1 289 ? -14.702 -26.393 1.695 1.00 59.75 289 SER A N 1
ATOM 2126 C CA . SER A 1 289 ? -15.408 -26.956 2.857 1.00 59.75 289 SER A CA 1
ATOM 2127 C C . SER A 1 289 ? -15.747 -28.428 2.677 1.00 59.75 289 SER A C 1
ATOM 2129 O O . SER A 1 289 ? -16.239 -28.751 1.568 1.00 59.75 289 SER A O 1
#